Protein AF-A0AA35WVP5-F1 (afdb_monomer)

Secondary structure (DSSP, 8-state):
-PPPP--------TTTT-HHHHHHHHHHTSTTGGGSTTHHHHHHHHHHTT--HHHHHHHHHHH---HHHHHHHHHHHHHHTT--HHHHHHHHHHHHHHHHHHH--HHHHHHHHHHS-S--HHHHHHHTSHHHHHHHHHHHHH-TT-HHHHHHHHHHHHTTGGGG---HHHHTT-HHHHHHHHHHHHHHHHHS-TTTHHHHHHHHHHHHTSSHHHHHHHHHHHHH---SHHHHHHHHHHHHHHHHHHHHTT---HHHHHHHTTGGGSHHHHHHHHHHHHTTS--HHHHHHHHHHHHHSSSPPPGGGT--HHHHHHHHHHHHHS-----TTHHHHHHHHHHHH-S-TTTTGGGT-

Nearest PDB structures (foldseek):
  8uhg-assembly1_W  TM=6.755E-01  e=7.820E-17  Homo sapiens
  7pks-assembly1_W  TM=8.659E-01  e=1.131E-12  Homo sapiens
  8rbx-assembly1_w  TM=8.140E-01  e=1.807E-12  Homo sapiens
  8w8e-assembly1_W  TM=7.425E-01  e=1.280E-11  Homo sapiens
  8jj6-assembly2_C  TM=8.792E-01  e=1.163E-08  Homo sapiens

Foldseek 3Di:
DDDDDDDDDPPPPVCPVPVLLVVLLVCLLAAQSVPDDCNVVSLVVNVVVPHDNVVSVVSNVVSYPPVVVVVVVVLVVCVVVPDDNVRVVVVVLVVVLVVCVVPPDLVVLLVVCVVVVDDPPVLLVQLVDPSSVVSLQVVCLVPVPRPNSLVSLVSNVVVPVLVSSLDLSNQVSHVVSLVSNLVVLVCCLVVPDPVCNVVSLVSNLCNQLVDLVSVLVSLLVLLVPDDDPVSVVVSVVSNLVSVVSNVVVVHPCQLSSCVSVVVVVPVLLSVLSSVCLSVLADDLVSLVSLLCQQPPDVVGDPLVSCLRVSNVVSLVCCVVVPPDDDDVSCVSSVVNVCSNPDPDPPPVVVVPD

Solvent-accessible surface area (backbone atoms only — not comparable to full-atom values): 20702 Å² total; per-residue (Å²): 140,82,85,76,82,85,76,76,82,78,81,80,66,94,44,81,90,38,70,70,54,41,50,36,50,54,53,42,49,30,75,40,28,83,77,45,97,55,44,69,60,47,50,51,50,30,46,75,73,69,48,53,69,71,56,56,51,47,40,34,59,70,22,51,77,50,63,71,59,54,49,51,51,50,53,52,50,44,43,74,74,68,48,51,71,68,58,56,49,49,52,51,52,54,51,50,49,53,52,46,74,74,66,68,51,57,68,59,50,31,46,56,45,61,73,64,73,51,84,59,70,67,55,66,60,44,56,74,38,68,75,50,44,53,51,51,51,57,49,30,59,78,43,74,82,29,58,48,52,54,50,49,54,49,50,42,43,75,74,64,55,47,86,73,67,72,52,50,78,49,34,70,82,35,68,68,57,35,50,53,46,53,51,52,45,52,46,45,56,74,72,46,56,81,88,53,38,63,58,50,48,49,54,45,41,54,47,34,53,68,44,74,64,47,35,51,50,52,54,49,52,61,59,69,64,77,65,64,78,72,51,52,56,56,48,49,53,50,54,51,51,47,51,53,51,28,50,75,72,68,48,92,47,60,62,61,53,44,53,69,69,58,41,59,82,39,62,70,58,36,52,35,51,43,56,28,58,72,65,73,44,91,50,74,67,43,50,51,51,50,52,44,45,64,72,71,42,87,80,49,71,66,68,72,72,61,65,38,67,71,58,50,48,54,51,48,51,53,66,73,68,53,76,94,69,93,51,84,74,51,56,60,54,48,51,55,53,44,60,62,74,49,91,70,64,82,69,56,60,77,73,76,115

Sequence (353 aa):
MAEAPDAEPYEYDPYADNPELRECVNALSARDAILEPGIAKTFEQFLDLGGKEKEG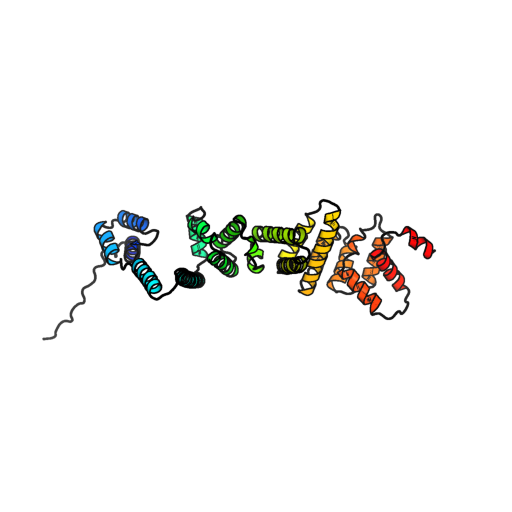AHILAESYVGLPHVLNVMIEWLHVAGYRKREIQAMVEDHLKHLITQHFDPKKADLIFTEEGSVPSWLEEMIQFPTWRELFYQLAEQYPDCLMLKFTIKLVSDAGFQSEITSASTAQHQPEVFSSLVKSALLQITTGRVTDAHEHLQDFKTLVCHSQHTYFYSHSVLQSLSGTSQLTHFRRWLGQEIHREALLRKHEVTNMGLHLTSVGSHSRLFESLSSMLSRSALNPADISILYKHYTEDDPPPPVQFLQTPHLLGLYGEYFWFVKFSCRPTKILWYYTGTHLMFIDFSCIRAKFE

InterPro domains:
  IPR006942 TH1 protein [PF04858] (18-314)
  IPR006942 TH1 protein [PTHR12144] (18-313)

Mean predicted aligned error: 16.06 Å

Organism: Geodia barretti (NCBI:txid519541)

Radius of gyration: 34.58 Å; Cα contacts (8 Å, |Δi|>4): 235; chains: 1; bounding box: 89×64×99 Å

Structure (mmCIF, N/CA/C/O backbone):
data_AF-A0AA35WVP5-F1
#
_entry.id   AF-A0AA35WVP5-F1
#
loop_
_atom_site.group_PDB
_atom_site.id
_atom_site.type_symbol
_atom_site.label_atom_id
_atom_site.label_alt_id
_atom_site.label_comp_id
_atom_site.label_asym_id
_atom_site.label_entity_id
_atom_site.label_seq_id
_atom_site.pdbx_PDB_ins_code
_atom_site.Cartn_x
_atom_site.Cartn_y
_atom_site.Cartn_z
_atom_site.occupancy
_atom_site.B_iso_or_equiv
_atom_site.auth_seq_id
_atom_site.auth_comp_id
_atom_site.auth_asym_id
_atom_site.auth_atom_id
_atom_site.pdbx_PDB_model_num
ATOM 1 N N . MET A 1 1 ? -51.477 44.828 47.068 1.00 39.22 1 MET A N 1
ATOM 2 C CA . MET A 1 1 ? -51.016 43.429 47.163 1.00 39.22 1 MET A CA 1
ATOM 3 C C . MET A 1 1 ? -50.424 43.089 45.815 1.00 39.22 1 MET A C 1
ATOM 5 O O . MET A 1 1 ? -51.182 42.864 44.886 1.00 39.22 1 MET A O 1
ATOM 9 N N . ALA A 1 2 ? -49.109 43.227 45.680 1.00 38.16 2 ALA A N 1
ATOM 10 C CA . ALA A 1 2 ? -48.379 42.774 44.504 1.00 38.16 2 ALA A CA 1
ATOM 11 C C . ALA A 1 2 ? -47.697 41.466 44.912 1.00 38.16 2 ALA A C 1
ATOM 13 O O . ALA A 1 2 ? -46.960 41.459 45.899 1.00 38.16 2 ALA A O 1
ATOM 14 N N . GLU A 1 3 ? -48.043 40.376 44.230 1.00 40.38 3 GLU A N 1
ATOM 15 C CA . GLU A 1 3 ? -47.413 39.065 44.380 1.00 40.38 3 GLU A CA 1
ATOM 16 C C . GLU A 1 3 ? -45.942 39.155 43.967 1.00 40.38 3 GLU A C 1
ATOM 18 O O . GLU A 1 3 ? -45.605 39.735 42.932 1.00 40.38 3 GLU A O 1
ATOM 23 N N . ALA A 1 4 ? -45.068 38.629 44.823 1.00 42.91 4 ALA A N 1
ATOM 24 C CA . ALA A 1 4 ? -43.660 38.453 44.516 1.00 42.91 4 ALA A CA 1
ATOM 25 C C . ALA A 1 4 ? -43.509 37.289 43.519 1.00 42.91 4 ALA A C 1
ATOM 27 O O . ALA A 1 4 ? -44.230 36.302 43.656 1.00 42.91 4 ALA A O 1
ATOM 28 N N . PRO A 1 5 ? -42.602 37.384 42.533 1.00 46.09 5 PRO A N 1
ATOM 29 C CA . PRO A 1 5 ? -42.344 36.289 41.611 1.00 46.09 5 PRO A CA 1
ATOM 30 C C . PRO A 1 5 ? -41.661 35.129 42.345 1.00 46.09 5 PRO A C 1
ATOM 32 O O . PRO A 1 5 ? -40.703 35.342 43.092 1.00 46.09 5 PRO A O 1
ATOM 35 N N . ASP A 1 6 ? -42.172 33.919 42.120 1.00 41.84 6 ASP A N 1
ATOM 36 C CA . ASP A 1 6 ? -41.592 32.662 42.581 1.00 41.84 6 ASP A CA 1
ATOM 37 C C . ASP A 1 6 ? -40.139 32.557 42.100 1.00 41.84 6 ASP A C 1
ATOM 39 O O . ASP A 1 6 ? -39.858 32.513 40.902 1.00 41.84 6 ASP A O 1
ATOM 43 N N . ALA A 1 7 ? -39.202 32.569 43.048 1.00 41.59 7 ALA A N 1
ATOM 44 C CA . ALA A 1 7 ? -37.797 32.329 42.771 1.00 41.59 7 ALA A CA 1
ATOM 45 C C . ALA A 1 7 ? -37.615 30.847 42.414 1.00 41.59 7 ALA A C 1
ATOM 47 O O . ALA A 1 7 ? -37.867 29.973 43.246 1.00 41.59 7 ALA A O 1
ATOM 48 N N . GLU A 1 8 ? -37.180 30.575 41.183 1.00 42.59 8 GLU A N 1
ATOM 49 C CA . GLU A 1 8 ? -36.695 29.256 40.777 1.00 42.59 8 GLU A CA 1
ATOM 50 C C . GLU A 1 8 ? -35.611 28.785 41.767 1.00 42.59 8 GLU A C 1
ATOM 52 O O . GLU A 1 8 ? -34.770 29.591 42.186 1.00 42.59 8 GLU A O 1
ATOM 57 N N . PRO A 1 9 ? -35.623 27.511 42.202 1.00 39.94 9 PRO A N 1
ATOM 58 C CA . PRO A 1 9 ? -34.642 27.030 43.156 1.00 39.94 9 PRO A CA 1
ATOM 59 C C . PRO A 1 9 ? -33.265 27.037 42.494 1.00 39.94 9 PRO A C 1
ATOM 61 O O . PRO A 1 9 ? -33.026 26.312 41.534 1.00 39.94 9 PRO A O 1
ATOM 64 N N . TYR A 1 10 ? -32.365 27.871 43.018 1.00 41.09 10 TYR A N 1
ATOM 65 C CA . TYR A 1 10 ? -30.945 27.846 42.689 1.00 41.09 10 TYR A CA 1
ATOM 66 C C . TYR A 1 10 ? -30.412 26.419 42.901 1.00 41.09 10 TYR A C 1
ATOM 68 O O . TYR A 1 10 ? -30.286 25.976 44.045 1.00 41.09 10 TYR A O 1
ATOM 76 N N . GLU A 1 11 ? -30.109 25.699 41.815 1.00 44.19 11 GLU A N 1
ATOM 77 C CA . GLU A 1 11 ? -29.306 24.475 41.862 1.00 44.19 11 GLU A CA 1
ATOM 78 C C . GLU A 1 11 ? -27.940 24.840 42.452 1.00 44.19 11 GLU A C 1
ATOM 80 O O . GLU A 1 11 ? -27.104 25.489 41.821 1.00 44.19 11 GLU A O 1
ATOM 85 N N . TYR A 1 12 ? -27.747 24.494 43.722 1.00 46.06 12 TYR A N 1
ATOM 86 C CA . TYR A 1 12 ? -26.458 24.579 44.388 1.00 46.06 12 TYR A CA 1
ATOM 87 C C . TYR A 1 12 ? -25.533 23.561 43.716 1.00 46.06 12 TYR A C 1
ATOM 89 O O . TYR A 1 12 ? -25.716 22.368 43.927 1.00 46.06 12 TYR A O 1
ATOM 97 N N . ASP A 1 13 ? -24.589 24.025 42.890 1.00 52.91 13 ASP A N 1
ATOM 98 C CA . ASP A 1 13 ? -23.495 23.214 42.341 1.00 52.91 13 ASP A CA 1
ATOM 99 C C . ASP A 1 13 ? -22.392 23.120 43.415 1.00 52.91 13 ASP A C 1
ATOM 101 O O . ASP A 1 13 ? -21.640 24.085 43.603 1.00 52.91 13 ASP A O 1
ATOM 105 N N . PRO A 1 14 ? -22.288 22.004 44.167 1.00 55.50 14 PRO A N 1
ATOM 106 C CA . PRO A 1 14 ? -21.326 21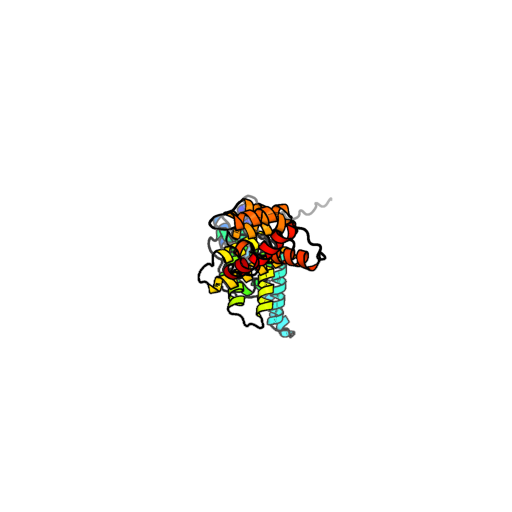.856 45.258 1.00 55.50 14 PRO A CA 1
ATOM 107 C C . PRO A 1 14 ? -19.869 21.772 44.770 1.00 55.50 14 PRO A C 1
ATOM 109 O O . PRO A 1 14 ? -18.962 21.648 45.592 1.00 55.50 14 PRO A O 1
ATOM 112 N N . TYR A 1 15 ? -19.633 21.835 43.455 1.00 57.09 15 TYR A N 1
ATOM 113 C CA . TYR A 1 15 ? -18.332 21.628 42.823 1.00 57.09 15 TYR A CA 1
ATOM 114 C C . TYR A 1 15 ? -17.809 22.862 42.073 1.00 57.09 15 TYR A C 1
ATOM 116 O O . TYR A 1 15 ? -16.800 22.776 41.372 1.00 57.09 15 TYR A O 1
ATOM 124 N N . ALA A 1 16 ? -18.448 24.026 42.247 1.00 53.06 16 ALA A N 1
ATOM 125 C CA . ALA A 1 16 ? -18.061 25.283 41.600 1.00 53.06 16 ALA A CA 1
ATOM 126 C C . ALA A 1 16 ? -16.605 25.719 41.881 1.00 53.06 16 ALA A C 1
ATOM 128 O O . ALA A 1 16 ? -16.006 26.414 41.060 1.00 53.06 16 ALA A O 1
ATOM 129 N N . ASP A 1 17 ? -16.028 25.285 43.006 1.00 57.09 17 ASP A N 1
ATOM 130 C CA . ASP A 1 17 ? -14.685 25.677 43.445 1.00 57.09 17 ASP A CA 1
ATOM 131 C C . ASP A 1 17 ? -13.552 24.794 42.879 1.00 57.09 17 ASP A C 1
ATOM 133 O O . ASP A 1 17 ? -12.384 25.150 43.040 1.00 57.09 17 ASP A O 1
ATOM 137 N N . ASN A 1 18 ? -13.852 23.664 42.211 1.00 65.12 18 ASN A N 1
ATOM 138 C CA . ASN A 1 18 ? -12.818 22.747 41.711 1.00 65.12 18 ASN A CA 1
ATOM 139 C C . ASN A 1 18 ? -13.109 22.234 40.277 1.00 65.12 18 ASN A C 1
ATOM 141 O O . ASN A 1 18 ? -13.894 21.296 40.102 1.00 65.12 18 ASN A O 1
ATOM 145 N N . PRO A 1 19 ? -12.489 22.823 39.232 1.00 68.12 19 PRO A N 1
ATOM 146 C CA . PRO A 1 19 ? -12.839 22.553 37.834 1.00 68.12 19 PRO A CA 1
ATOM 147 C C . PRO A 1 19 ? -12.559 21.106 37.399 1.00 68.12 19 PRO A C 1
ATOM 149 O O . PRO A 1 19 ? -13.339 20.550 36.629 1.00 68.12 19 PRO A O 1
ATOM 152 N N . GLU A 1 20 ? -11.511 20.475 37.934 1.00 66.94 20 GLU A N 1
ATOM 153 C CA . GLU A 1 20 ? -11.144 19.081 37.626 1.00 66.94 20 GLU A CA 1
ATOM 154 C C . GLU A 1 20 ? -12.161 18.080 38.198 1.00 66.94 20 GLU A C 1
ATOM 156 O O . GLU A 1 20 ? -12.507 17.082 37.563 1.00 66.94 20 GLU A O 1
ATOM 161 N N . LEU A 1 21 ? -12.722 18.380 39.375 1.00 68.44 21 LEU A N 1
ATOM 162 C CA . LEU A 1 21 ? -13.753 17.550 39.997 1.00 68.44 21 LEU A CA 1
ATOM 163 C C . LEU A 1 21 ? -15.087 17.673 39.246 1.00 68.44 21 LEU A C 1
ATOM 165 O O . LEU A 1 21 ? -15.795 16.683 39.069 1.00 68.44 21 LEU A O 1
ATOM 169 N N . ARG A 1 22 ? -15.397 18.864 38.725 1.00 68.25 22 ARG A N 1
ATOM 170 C CA . ARG A 1 22 ? -16.564 19.097 37.867 1.00 68.25 22 ARG A CA 1
ATOM 171 C C . ARG A 1 22 ? -16.443 18.391 36.514 1.00 68.25 22 ARG A C 1
ATOM 173 O O . ARG A 1 22 ? -17.438 17.881 36.008 1.00 68.25 22 ARG A O 1
ATOM 180 N N . GLU A 1 23 ? -15.246 18.316 35.938 1.00 73.69 23 GLU A N 1
ATOM 181 C CA . GLU A 1 23 ? -14.997 17.548 34.713 1.00 73.69 23 GLU A CA 1
ATOM 182 C C . GLU A 1 23 ? -15.190 16.039 34.944 1.00 73.69 23 GLU A C 1
ATOM 184 O O . GLU A 1 23 ? -15.865 15.382 34.152 1.00 73.69 23 GLU A O 1
ATOM 189 N N . CYS A 1 24 ? -14.733 15.516 36.089 1.00 69.06 24 CYS A N 1
ATOM 190 C CA . CYS A 1 24 ? -14.993 14.130 36.493 1.00 69.06 24 CYS A CA 1
ATOM 191 C C . CYS A 1 24 ? -16.489 13.858 36.723 1.00 69.06 24 CYS A C 1
ATOM 193 O O . CYS A 1 24 ? -17.003 12.842 36.266 1.00 69.06 24 CYS A O 1
ATOM 195 N N . VAL A 1 25 ? -17.220 14.766 37.379 1.00 74.44 25 VAL A N 1
ATOM 196 C CA . VAL A 1 25 ? -18.677 14.636 37.585 1.00 74.44 25 VAL A CA 1
ATOM 197 C C . VAL A 1 25 ? -19.436 14.682 36.256 1.00 74.44 25 VAL A C 1
ATOM 199 O O . VAL A 1 25 ? -20.358 13.894 36.045 1.00 74.44 25 VAL A O 1
ATOM 202 N N . ASN A 1 26 ? -19.030 15.545 35.325 1.00 75.69 26 ASN A N 1
ATOM 203 C CA . ASN A 1 26 ? -19.597 15.585 33.975 1.00 75.69 26 ASN A CA 1
ATOM 204 C C . ASN A 1 26 ? -19.316 14.293 33.191 1.00 75.69 26 ASN A C 1
ATOM 206 O O . ASN A 1 26 ? -20.190 13.812 32.475 1.00 75.69 26 ASN A O 1
ATOM 210 N N . ALA A 1 27 ? -18.130 13.703 33.353 1.00 72.88 27 ALA A N 1
ATOM 211 C CA . ALA A 1 27 ? -17.800 12.415 32.751 1.00 72.88 27 ALA A CA 1
ATOM 212 C C . ALA A 1 27 ? -18.609 11.256 33.370 1.00 72.88 27 ALA A C 1
ATOM 214 O O . ALA A 1 27 ? -19.122 10.412 32.645 1.00 72.88 27 ALA A O 1
ATOM 215 N N . LEU A 1 28 ? -18.796 11.238 34.696 1.00 75.56 28 LEU A N 1
ATOM 216 C CA . LEU A 1 28 ? -19.592 10.223 35.410 1.00 75.56 28 LEU A CA 1
ATOM 217 C C . LEU A 1 28 ? -21.104 10.345 35.133 1.00 75.56 28 LEU A C 1
ATOM 219 O O . LEU A 1 28 ? -21.829 9.349 35.130 1.00 75.56 28 LEU A O 1
ATOM 223 N N . SER A 1 29 ? -21.590 11.565 34.899 1.00 76.94 29 SER A N 1
ATOM 224 C CA . SER A 1 29 ? -22.996 11.841 34.563 1.00 76.94 29 SER A CA 1
ATOM 225 C C . SER A 1 29 ? -23.319 11.655 33.079 1.00 76.94 29 SER A C 1
ATOM 227 O O . SER A 1 29 ? -24.491 11.725 32.694 1.00 76.94 29 SER A O 1
ATOM 229 N N . ALA A 1 30 ? -22.317 11.381 32.236 1.00 77.31 30 ALA A N 1
ATOM 230 C CA . ALA A 1 30 ? -22.558 11.009 30.852 1.00 77.31 30 ALA A CA 1
ATOM 231 C C . ALA A 1 30 ? -23.418 9.733 30.783 1.00 77.31 30 ALA A C 1
ATOM 233 O O . ALA A 1 30 ? -23.343 8.840 31.629 1.00 77.31 30 ALA A O 1
ATOM 234 N N . ARG A 1 31 ? -24.295 9.662 29.777 1.00 74.94 31 ARG A N 1
ATOM 235 C CA . ARG A 1 31 ? -25.242 8.547 29.637 1.00 74.94 31 ARG A CA 1
ATOM 236 C C . ARG A 1 31 ? -24.492 7.237 29.443 1.00 74.94 31 ARG A C 1
ATOM 238 O O . ARG A 1 31 ? -23.651 7.153 28.558 1.00 74.94 31 ARG A O 1
ATOM 245 N N . ASP A 1 32 ? -24.856 6.223 30.222 1.00 74.81 32 ASP A N 1
ATOM 246 C CA . ASP A 1 32 ? -24.217 4.903 30.199 1.00 74.81 32 ASP A CA 1
ATOM 247 C C . ASP A 1 32 ? -22.693 4.931 30.449 1.00 74.81 32 ASP A C 1
ATOM 249 O O . ASP A 1 32 ? -21.997 3.987 30.079 1.00 74.81 32 ASP A O 1
ATOM 253 N N . ALA A 1 33 ? -22.180 5.952 31.154 1.00 71.62 33 ALA A N 1
ATOM 254 C CA . ALA A 1 33 ? -20.754 6.102 31.474 1.00 71.62 33 ALA A CA 1
ATOM 255 C C . ALA A 1 33 ? -20.149 4.883 32.194 1.00 71.62 33 ALA A C 1
ATOM 257 O O . ALA A 1 33 ? -18.968 4.587 32.031 1.00 71.62 33 ALA A O 1
ATOM 258 N N . ILE A 1 34 ? -20.962 4.117 32.937 1.00 77.38 34 ILE A N 1
ATOM 259 C CA . ILE A 1 34 ? -20.557 2.844 33.567 1.00 77.38 34 ILE A CA 1
ATOM 260 C C . ILE A 1 34 ? -19.957 1.861 32.545 1.00 77.38 34 ILE A C 1
ATOM 262 O O . ILE A 1 34 ? -19.118 1.035 32.898 1.00 77.38 34 ILE A O 1
ATOM 266 N N . LEU A 1 35 ? -20.405 1.918 31.290 1.00 74.06 35 LEU A N 1
ATOM 267 C CA . LEU A 1 35 ? -20.017 0.981 30.241 1.00 74.06 35 LEU A CA 1
ATOM 268 C C . LEU A 1 35 ? -18.794 1.454 29.437 1.00 74.06 35 LEU A C 1
ATOM 270 O O . LEU A 1 35 ? -18.312 0.698 28.593 1.00 74.06 35 LEU A O 1
ATOM 274 N N . GLU A 1 36 ? -18.279 2.664 29.682 1.00 75.62 36 GLU A N 1
ATOM 275 C CA . GLU A 1 36 ? -17.114 3.183 28.964 1.00 75.62 36 GLU A CA 1
ATOM 276 C C . GLU A 1 36 ? -15.782 2.618 29.502 1.00 75.62 36 GLU A C 1
ATOM 278 O O . GLU A 1 36 ? -15.567 2.533 30.720 1.00 75.62 36 GLU A O 1
ATOM 283 N N . PRO A 1 37 ? -14.837 2.256 28.611 1.00 66.38 37 PRO A N 1
ATOM 284 C CA . PRO A 1 37 ? -13.527 1.753 29.002 1.00 66.38 37 PRO A CA 1
ATOM 285 C C . PRO A 1 37 ? -12.671 2.900 29.560 1.00 66.38 37 PRO A C 1
ATOM 287 O O . PRO A 1 37 ? -12.003 3.616 28.824 1.00 66.38 37 PRO A O 1
ATOM 290 N N . GLY A 1 38 ? -12.696 3.088 30.879 1.00 69.50 38 GLY A N 1
ATOM 291 C CA . GLY A 1 38 ? -11.929 4.145 31.552 1.00 69.50 38 GLY A CA 1
ATOM 292 C C . GLY A 1 38 ? -12.603 4.724 32.789 1.00 69.50 38 GLY A C 1
ATOM 293 O O . GLY A 1 38 ? -11.923 5.330 33.614 1.00 69.50 38 GLY A O 1
ATOM 294 N N . ILE A 1 39 ? -13.899 4.453 32.979 1.00 77.56 39 ILE A N 1
ATOM 295 C CA . ILE A 1 39 ? -14.686 5.012 34.083 1.00 77.56 39 ILE A CA 1
ATOM 296 C C . ILE A 1 39 ? -14.117 4.676 35.464 1.00 77.56 39 ILE A C 1
ATOM 298 O O . ILE A 1 39 ? -14.218 5.484 36.376 1.00 77.56 39 ILE A O 1
ATOM 302 N N . ALA A 1 40 ? -13.453 3.524 35.614 1.00 76.00 40 ALA A N 1
ATOM 303 C CA . ALA A 1 40 ? -12.780 3.149 36.856 1.00 76.00 40 ALA A CA 1
ATOM 304 C C . ALA A 1 40 ? -11.647 4.125 37.212 1.00 76.00 40 ALA A C 1
ATOM 306 O O . ALA A 1 40 ? -11.553 4.547 38.358 1.00 76.00 40 ALA A O 1
ATOM 307 N N . LYS A 1 41 ? -10.847 4.555 36.225 1.00 79.69 41 LYS A N 1
ATOM 308 C CA . LYS A 1 41 ? -9.776 5.543 36.434 1.00 79.69 41 LYS A CA 1
ATOM 309 C C . LYS A 1 41 ? -10.353 6.924 36.735 1.00 79.69 41 LYS A C 1
ATOM 311 O O . LYS A 1 41 ? -9.854 7.613 37.613 1.00 79.69 41 LYS A O 1
ATOM 316 N N . THR A 1 42 ? -11.422 7.316 36.043 1.00 76.06 42 THR A N 1
ATOM 317 C CA . THR A 1 42 ? -12.125 8.584 36.301 1.00 76.06 42 THR A CA 1
ATOM 318 C C . THR A 1 42 ? -12.798 8.588 37.677 1.00 76.06 42 THR A C 1
ATOM 320 O O . THR A 1 42 ? -12.827 9.611 38.354 1.00 76.06 42 THR A O 1
ATOM 323 N N . PHE A 1 43 ? -13.298 7.437 38.128 1.00 77.31 43 PHE A N 1
ATOM 324 C CA . PHE A 1 43 ? -13.865 7.264 39.462 1.00 77.31 43 PHE A CA 1
ATOM 325 C C . PHE A 1 43 ? -12.782 7.298 40.548 1.00 77.31 43 PHE A C 1
ATOM 327 O O . PHE A 1 43 ? -12.972 7.953 41.567 1.00 77.31 43 PHE A O 1
ATOM 334 N N . GLU A 1 44 ? -11.627 6.669 40.319 1.00 79.19 44 GLU A N 1
ATOM 335 C CA . GLU A 1 44 ? -10.452 6.784 41.196 1.00 79.19 44 GLU A CA 1
ATOM 336 C C . GLU A 1 44 ? -9.977 8.243 41.301 1.00 79.19 44 GLU A C 1
ATOM 338 O O . GLU A 1 44 ? -9.824 8.755 42.406 1.00 79.19 44 GLU A O 1
ATOM 343 N N . GLN A 1 45 ? -9.874 8.959 40.177 1.00 77.88 45 GLN A N 1
ATOM 344 C CA . GLN A 1 45 ? -9.548 10.392 40.153 1.00 77.88 45 GLN A CA 1
ATOM 345 C C . GLN A 1 45 ? -10.584 11.242 40.904 1.00 77.88 45 GLN A C 1
ATOM 347 O O . GLN A 1 45 ? -10.223 12.168 41.628 1.00 77.88 45 GLN A O 1
ATOM 352 N N . PHE A 1 46 ? -11.873 10.913 40.788 1.00 78.12 46 PHE A N 1
ATOM 353 C CA . PHE A 1 46 ? -12.936 11.579 41.540 1.00 78.12 46 PHE A CA 1
ATOM 354 C C . PHE A 1 46 ? -12.801 11.363 43.056 1.00 78.12 46 PHE A C 1
ATOM 356 O O . PHE A 1 46 ? -13.008 12.301 43.829 1.00 78.12 46 PHE A O 1
ATOM 363 N N . LEU A 1 47 ? -12.423 10.157 43.491 1.00 78.38 47 LEU A N 1
ATOM 364 C CA . LEU A 1 47 ? -12.161 9.856 44.901 1.00 78.38 47 LEU A CA 1
ATOM 365 C C . LEU A 1 47 ? -10.915 10.594 45.415 1.00 78.38 47 LEU A C 1
ATOM 367 O O . LEU A 1 47 ? -10.956 11.169 46.505 1.00 78.38 47 LEU A O 1
ATOM 371 N N . ASP A 1 48 ? -9.845 10.637 44.619 1.00 79.25 48 ASP A N 1
ATOM 372 C CA . ASP A 1 48 ? -8.584 11.308 44.963 1.00 79.25 48 ASP A CA 1
ATOM 373 C C . ASP A 1 48 ? -8.747 12.830 45.104 1.00 79.25 48 ASP A C 1
ATOM 375 O O . ASP A 1 48 ? -8.127 13.456 45.966 1.00 79.25 48 ASP A O 1
ATOM 379 N N . LEU A 1 49 ? -9.633 13.431 44.306 1.00 78.06 49 LEU A N 1
ATOM 380 C CA . LEU A 1 49 ? -9.966 14.858 44.351 1.00 78.06 49 LEU A CA 1
ATOM 381 C C . LEU A 1 49 ? -10.942 15.231 45.491 1.00 78.06 49 LEU A C 1
ATOM 383 O O . LEU A 1 49 ? -11.321 16.397 45.625 1.00 78.06 49 LEU A O 1
ATOM 387 N N . GLY A 1 50 ? -11.326 14.271 46.342 1.00 73.62 50 GLY A N 1
ATOM 388 C CA . GLY A 1 50 ? -12.171 14.492 47.522 1.00 73.62 50 GLY A CA 1
ATOM 389 C C . GLY A 1 50 ? -13.668 14.253 47.298 1.00 73.62 50 GLY A C 1
ATOM 390 O O . GLY A 1 50 ? -14.484 14.633 48.145 1.00 73.62 50 GLY A O 1
ATOM 391 N N . GLY A 1 51 ? -14.043 13.622 46.183 1.00 75.88 51 GLY A N 1
ATOM 392 C CA . GLY A 1 51 ? -15.406 13.187 45.903 1.00 75.88 51 GLY A CA 1
ATOM 393 C C . GLY A 1 51 ? -15.875 12.084 46.858 1.00 75.88 51 GLY A C 1
ATOM 394 O O . GLY A 1 51 ? -15.111 11.218 47.285 1.00 75.88 51 GLY A O 1
ATOM 395 N N . LYS A 1 52 ? -17.163 12.096 47.222 1.00 78.56 52 LYS A N 1
ATOM 396 C CA . LYS A 1 52 ? -17.747 11.053 48.078 1.00 78.56 52 LYS A CA 1
ATOM 397 C C . LYS A 1 52 ? -18.111 9.831 47.241 1.00 78.56 52 LYS A C 1
ATOM 399 O O . LYS A 1 52 ? -18.930 9.926 46.332 1.00 78.56 52 LYS A O 1
ATOM 404 N N . GLU A 1 53 ? -17.618 8.661 47.639 1.00 74.31 53 GLU A N 1
ATOM 405 C CA . GLU A 1 53 ? -17.877 7.374 46.970 1.00 74.31 53 GLU A CA 1
ATOM 406 C C . GLU A 1 53 ? -19.374 7.098 46.730 1.00 74.31 53 GLU A C 1
ATOM 408 O O . GLU A 1 53 ? -19.776 6.688 45.644 1.00 74.31 53 GLU A O 1
ATOM 413 N N . LYS A 1 54 ? -20.226 7.401 47.720 1.00 76.38 54 LYS A N 1
ATOM 414 C CA . LYS A 1 54 ? -21.685 7.220 47.610 1.00 76.38 54 LYS A CA 1
ATOM 415 C C . LYS A 1 54 ? -22.339 8.139 46.583 1.00 76.38 54 LYS A C 1
ATOM 417 O O . LYS A 1 54 ? -23.343 7.761 45.993 1.00 76.38 54 LYS A O 1
ATOM 422 N N . GLU A 1 55 ? -21.804 9.340 46.418 1.00 76.94 55 GLU A N 1
ATOM 423 C CA . GLU A 1 55 ? -22.337 10.345 45.502 1.00 76.94 55 GLU A CA 1
ATOM 424 C C . GLU A 1 55 ? -21.950 9.993 44.066 1.00 76.94 55 GLU A C 1
ATOM 426 O O . GLU A 1 55 ? -22.818 9.927 43.204 1.00 76.94 55 GLU A O 1
ATOM 431 N N . GLY A 1 56 ? -20.692 9.599 43.837 1.00 74.19 56 GLY A N 1
ATOM 432 C CA . GLY A 1 56 ? -20.254 9.079 42.539 1.00 74.19 56 GLY A CA 1
ATOM 433 C C . GLY A 1 56 ? -21.019 7.818 42.113 1.00 74.19 56 GLY A C 1
ATOM 434 O O . GLY A 1 56 ? -21.430 7.707 40.962 1.00 74.19 56 GLY A O 1
ATOM 435 N N . ALA A 1 57 ? -21.283 6.891 43.043 1.00 77.56 57 ALA A N 1
ATOM 436 C CA . ALA A 1 57 ? -22.091 5.702 42.760 1.00 77.56 57 ALA A CA 1
ATOM 437 C C . ALA A 1 57 ? -23.557 6.041 42.430 1.00 77.56 57 ALA A C 1
ATOM 439 O O . ALA A 1 57 ? -24.159 5.386 41.582 1.00 77.56 57 ALA A O 1
ATOM 440 N N . HIS A 1 58 ? -24.129 7.060 43.081 1.00 81.25 58 HIS A N 1
ATOM 441 C CA . HIS A 1 58 ? -25.484 7.528 42.789 1.00 81.25 58 HIS A CA 1
ATOM 442 C C . HIS A 1 58 ? -25.566 8.172 41.404 1.00 81.25 58 HIS A C 1
ATOM 444 O O . HIS A 1 58 ? -26.443 7.817 40.627 1.00 81.25 58 HIS A O 1
ATOM 450 N N . ILE A 1 59 ? -24.608 9.043 41.072 1.00 79.56 59 ILE A N 1
ATOM 451 C CA . ILE A 1 59 ? -24.523 9.712 39.767 1.00 79.56 59 ILE A CA 1
ATOM 452 C C . ILE A 1 59 ? -24.412 8.679 38.640 1.00 79.56 59 ILE A C 1
ATOM 454 O O . ILE A 1 59 ? -25.132 8.774 37.650 1.00 79.56 59 ILE A O 1
ATOM 458 N N . LEU A 1 60 ? -23.570 7.656 38.815 1.00 78.62 60 LEU A N 1
ATOM 459 C CA . LEU A 1 60 ? -23.443 6.557 37.856 1.00 78.62 60 LEU A CA 1
ATOM 460 C C . LEU A 1 60 ? -24.737 5.738 37.729 1.00 78.62 60 LEU A C 1
ATOM 462 O O . LEU A 1 60 ? -25.133 5.359 36.629 1.00 78.62 60 LEU A O 1
ATOM 466 N N . ALA A 1 61 ? -25.410 5.452 38.846 1.00 82.38 61 ALA A N 1
ATOM 467 C CA . ALA A 1 61 ? -26.667 4.708 38.831 1.00 82.38 61 ALA A CA 1
ATOM 468 C C . ALA A 1 61 ? -27.808 5.496 38.165 1.00 82.38 61 ALA A C 1
ATOM 470 O O . ALA A 1 61 ? -28.630 4.901 37.472 1.00 82.38 61 ALA A O 1
ATOM 471 N N . GLU A 1 62 ? -27.852 6.817 38.347 1.00 82.38 62 GLU A N 1
ATOM 472 C CA . GLU A 1 62 ? -28.828 7.701 37.701 1.00 82.38 62 GLU A CA 1
ATOM 473 C C . GLU A 1 62 ? -28.540 7.917 36.211 1.00 82.38 62 GLU A C 1
ATOM 475 O O . GLU A 1 62 ? -29.476 8.073 35.426 1.00 82.38 62 GLU A O 1
ATOM 480 N N . SER A 1 63 ? -27.268 7.898 35.798 1.00 79.88 63 SER A N 1
ATOM 481 C CA . SER A 1 63 ? -26.869 8.063 34.395 1.00 79.88 63 SER A CA 1
ATOM 482 C C . SER A 1 63 ? -26.990 6.780 33.558 1.00 79.88 63 SER A C 1
ATOM 484 O O . SER A 1 63 ? -26.884 6.832 32.326 1.00 79.88 63 SER A O 1
ATOM 486 N N . TYR A 1 64 ? -27.260 5.634 34.192 1.00 81.50 64 TYR A N 1
ATOM 487 C CA . TYR A 1 64 ? -27.450 4.349 33.524 1.00 81.50 64 TYR A CA 1
ATOM 488 C C . TYR A 1 64 ? -28.841 4.227 32.885 1.00 81.50 64 TYR A C 1
ATOM 490 O O . TYR A 1 64 ? -29.867 4.133 33.558 1.00 81.50 64 TYR A O 1
ATOM 498 N N . VAL A 1 65 ? -28.867 4.160 31.556 1.00 78.81 65 VAL A N 1
ATOM 499 C CA . VAL A 1 65 ? -30.069 3.964 30.732 1.00 78.81 65 VAL A CA 1
ATOM 500 C C . VAL A 1 65 ? -30.099 2.546 30.142 1.00 78.81 65 VAL A C 1
ATOM 502 O O . VAL A 1 65 ? -31.168 2.012 29.846 1.00 78.81 65 VAL A O 1
ATOM 505 N N . GLY A 1 66 ? -28.938 1.901 30.010 1.00 80.81 66 GLY A N 1
ATOM 506 C CA . GLY A 1 66 ? -28.790 0.537 29.520 1.00 80.81 66 GLY A CA 1
ATOM 507 C C . GLY A 1 66 ? -28.967 0.410 28.009 1.00 80.81 66 GLY A C 1
ATOM 508 O O . GLY A 1 66 ? -29.439 -0.631 27.544 1.00 80.81 66 GLY A O 1
ATOM 509 N N . LEU A 1 67 ? -28.588 1.426 27.223 1.00 80.19 67 LEU A N 1
ATOM 510 C CA . LEU A 1 67 ? -28.750 1.415 25.763 1.00 80.19 67 LEU A CA 1
ATOM 511 C C . LEU A 1 67 ? -28.160 0.162 25.092 1.00 80.19 67 LEU A C 1
ATOM 513 O O . LEU A 1 67 ? -28.837 -0.394 24.223 1.00 80.19 67 LEU A O 1
ATOM 517 N N . PRO A 1 68 ? -26.990 -0.371 25.503 1.00 77.94 68 PRO A N 1
ATOM 518 C CA . PRO A 1 68 ? -26.463 -1.599 24.904 1.00 77.94 68 PRO A CA 1
ATOM 519 C C . PRO A 1 68 ? -27.356 -2.823 25.139 1.00 77.94 68 PRO A C 1
ATOM 521 O O . PRO A 1 68 ? -27.501 -3.669 24.258 1.00 77.94 68 PRO A O 1
ATOM 524 N N . HIS A 1 69 ? -28.023 -2.902 26.293 1.00 80.06 69 HIS A N 1
ATOM 525 C CA . HIS A 1 69 ? -28.975 -3.977 26.578 1.00 80.06 69 HIS A CA 1
ATOM 526 C C . HIS A 1 69 ? -30.240 -3.841 25.727 1.00 80.06 69 HIS A C 1
ATOM 528 O O . HIS A 1 69 ? -30.715 -4.833 25.177 1.00 80.06 69 HIS A O 1
ATOM 534 N N . VAL A 1 70 ? -30.753 -2.618 25.558 1.00 85.25 70 VAL A N 1
ATOM 535 C CA . VAL A 1 70 ? -31.885 -2.347 24.657 1.00 85.25 70 VAL A CA 1
ATOM 536 C C . VAL A 1 70 ? -31.529 -2.728 23.220 1.00 85.25 70 VAL A C 1
ATOM 538 O O . VAL A 1 70 ? -32.342 -3.326 22.518 1.00 85.25 70 VAL A O 1
ATOM 541 N N . LEU A 1 71 ? -30.299 -2.447 22.793 1.00 81.12 71 LEU A N 1
ATOM 542 C CA . LEU A 1 71 ? -29.813 -2.787 21.461 1.00 81.12 71 LEU A CA 1
ATOM 543 C C . LEU A 1 71 ? -29.733 -4.307 21.256 1.00 81.12 71 LEU A C 1
ATOM 545 O O . LEU A 1 71 ? -30.192 -4.804 20.229 1.00 81.12 71 LEU A O 1
ATOM 549 N N . ASN A 1 72 ? -29.268 -5.058 22.258 1.00 83.88 72 ASN A N 1
ATOM 550 C CA . ASN A 1 72 ? -29.295 -6.525 22.232 1.00 83.88 72 ASN A CA 1
ATOM 551 C C . ASN A 1 72 ? -30.724 -7.076 22.114 1.00 83.88 72 ASN A C 1
ATOM 553 O O . ASN A 1 72 ? -30.971 -7.971 21.307 1.00 83.88 72 ASN A O 1
ATOM 557 N N . VAL A 1 73 ? -31.683 -6.506 22.850 1.00 86.81 73 VAL A N 1
ATOM 558 C CA . VAL A 1 73 ? -33.102 -6.887 22.736 1.00 86.81 73 VAL A CA 1
ATOM 559 C C . VAL A 1 73 ? -33.649 -6.566 21.341 1.00 86.81 73 VAL A C 1
ATOM 561 O O . VAL A 1 73 ? -34.352 -7.386 20.754 1.00 86.81 73 VAL A O 1
ATOM 564 N N . MET A 1 74 ? -33.287 -5.418 20.760 1.00 83.94 74 MET A N 1
ATOM 565 C CA . MET A 1 74 ? -33.670 -5.087 19.384 1.00 83.94 74 MET A CA 1
ATOM 566 C C . MET A 1 74 ? -33.074 -6.065 18.362 1.00 83.94 74 MET A C 1
ATOM 568 O O . MET A 1 74 ? -33.773 -6.463 17.431 1.00 83.94 74 MET A O 1
ATOM 572 N N . ILE A 1 75 ? -31.827 -6.511 18.546 1.00 83.12 75 ILE A N 1
ATOM 573 C CA . ILE A 1 75 ? -31.209 -7.554 17.710 1.00 83.12 75 ILE A CA 1
ATOM 574 C C . ILE A 1 75 ? -31.999 -8.867 17.811 1.00 83.12 75 ILE A C 1
ATOM 576 O O . ILE A 1 75 ? -32.256 -9.512 16.790 1.00 83.12 75 ILE A O 1
ATOM 580 N N . GLU A 1 76 ? -32.429 -9.261 19.012 1.00 83.75 76 GLU A N 1
ATOM 581 C CA . GLU A 1 76 ? -33.277 -10.443 19.189 1.00 83.75 76 GLU A CA 1
ATOM 582 C C . GLU A 1 76 ? -34.641 -10.285 18.512 1.00 83.75 76 GLU A C 1
ATOM 584 O O . GLU A 1 76 ? -35.116 -11.213 17.857 1.00 83.75 76 GLU A O 1
ATOM 589 N N . TRP A 1 77 ? -35.261 -9.108 18.593 1.00 88.69 77 TRP A N 1
ATOM 590 C CA . TRP A 1 77 ? -36.535 -8.841 17.922 1.00 88.69 77 TRP A CA 1
ATOM 5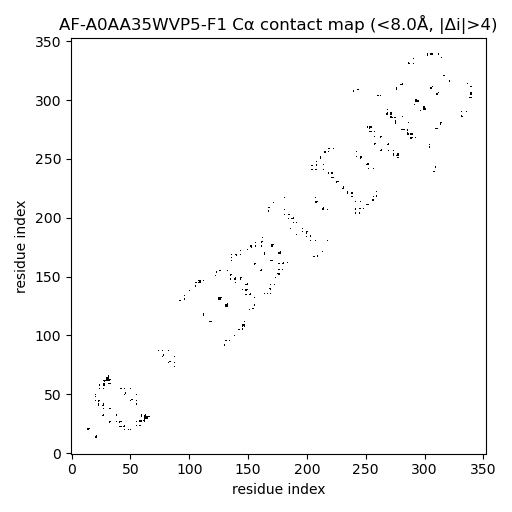91 C C . TRP A 1 77 ? -36.413 -8.872 16.401 1.00 88.69 77 TRP A C 1
ATOM 593 O O . TRP A 1 77 ? -37.278 -9.436 15.731 1.00 88.69 77 TRP A O 1
ATOM 603 N N . LEU A 1 78 ? -35.321 -8.342 15.848 1.00 84.81 78 LEU A N 1
ATOM 604 C CA . LEU A 1 78 ? -35.012 -8.468 14.424 1.00 84.81 78 LEU A CA 1
ATOM 605 C C . LEU A 1 78 ? -34.844 -9.939 14.029 1.00 84.81 78 LEU A C 1
ATOM 607 O O . LEU A 1 78 ? -35.324 -10.355 12.973 1.00 84.81 78 LEU A O 1
ATOM 611 N N . HIS A 1 79 ? -34.248 -10.755 14.899 1.00 85.38 79 HIS A N 1
ATOM 612 C CA . HIS A 1 79 ? -34.156 -12.190 14.664 1.00 85.38 79 HIS A CA 1
ATOM 613 C C . HIS A 1 79 ? -35.536 -12.872 14.646 1.00 85.38 79 HIS A C 1
ATOM 615 O O . HIS A 1 79 ? -35.809 -13.671 13.748 1.00 85.38 79 HIS A O 1
ATOM 621 N N . VAL A 1 80 ? -36.431 -12.519 15.577 1.00 87.69 80 VAL A N 1
ATOM 622 C CA . VAL A 1 80 ? -37.824 -13.012 15.618 1.00 87.69 80 VAL A CA 1
ATOM 623 C C . VAL A 1 80 ? -38.623 -12.565 14.387 1.00 87.69 80 VAL A C 1
ATOM 625 O O . VAL A 1 80 ? -39.428 -13.335 13.868 1.00 87.69 80 VAL A O 1
ATOM 628 N N . ALA A 1 81 ? -38.369 -11.359 13.875 1.00 87.19 81 ALA A N 1
ATOM 629 C CA . ALA A 1 81 ? -39.002 -10.824 12.669 1.00 87.19 81 ALA A CA 1
ATOM 630 C C . ALA A 1 81 ? -38.552 -11.517 11.364 1.00 87.19 81 ALA A C 1
ATOM 632 O O . ALA A 1 81 ? -39.080 -11.211 10.295 1.00 87.19 81 ALA A O 1
ATOM 633 N N . GLY A 1 82 ? -37.610 -12.465 11.437 1.00 86.19 82 GLY A N 1
ATOM 634 C CA . GLY A 1 82 ? -37.171 -13.286 10.308 1.00 86.19 82 GLY A CA 1
ATOM 635 C C . GLY A 1 82 ? -35.839 -12.864 9.688 1.00 86.19 82 GLY A C 1
ATOM 636 O O . GLY A 1 82 ? -35.406 -13.499 8.725 1.00 86.19 82 GLY A O 1
ATOM 637 N N . TYR A 1 83 ? -35.161 -11.851 10.238 1.00 86.44 83 TYR A N 1
ATOM 638 C CA . TYR A 1 83 ? -33.819 -11.484 9.790 1.00 86.44 83 TYR A CA 1
ATOM 639 C C . TYR A 1 83 ? -32.790 -12.510 10.261 1.00 86.44 83 TYR A C 1
ATOM 641 O O . TYR A 1 83 ? -32.794 -13.000 11.401 1.00 86.44 83 TYR A O 1
ATOM 649 N N . ARG A 1 84 ? -31.852 -12.841 9.374 1.00 85.81 84 ARG A N 1
ATOM 650 C CA . ARG A 1 84 ? -30.747 -13.731 9.735 1.00 85.81 84 ARG A CA 1
ATOM 651 C C . ARG A 1 84 ? -29.731 -12.950 10.557 1.00 85.81 84 ARG A C 1
ATOM 653 O O . ARG A 1 84 ? -29.415 -11.809 10.240 1.00 85.81 84 ARG A O 1
ATOM 660 N N . LYS A 1 85 ? -29.118 -13.603 11.550 1.00 81.19 85 LYS A N 1
ATOM 661 C CA . LYS A 1 85 ? -28.056 -12.991 12.375 1.00 81.19 85 LYS A CA 1
ATOM 662 C C . LYS A 1 85 ? -26.941 -12.345 11.539 1.00 81.19 85 LYS A C 1
ATOM 664 O O . LYS A 1 85 ? -26.461 -11.283 11.900 1.00 81.19 85 LYS A O 1
ATOM 669 N N . ARG A 1 86 ? -26.587 -12.944 10.393 1.00 81.62 86 ARG A N 1
ATOM 670 C CA . ARG A 1 86 ? -25.580 -12.395 9.466 1.00 81.62 86 ARG A CA 1
ATOM 671 C C . ARG A 1 86 ? -25.999 -11.068 8.825 1.00 81.62 86 ARG A C 1
ATOM 673 O O . ARG A 1 86 ? -25.150 -10.220 8.613 1.00 81.62 86 ARG A O 1
ATOM 680 N N . GLU A 1 87 ? -27.282 -10.895 8.514 1.00 82.38 87 GLU A N 1
ATOM 681 C CA . GLU A 1 87 ? -27.808 -9.668 7.894 1.00 82.38 87 GLU A CA 1
ATOM 682 C C . GLU A 1 87 ? -27.846 -8.525 8.910 1.00 82.38 87 GLU A C 1
ATOM 684 O O . GLU A 1 87 ? -27.481 -7.400 8.588 1.00 82.38 87 GLU A O 1
ATOM 689 N N . ILE A 1 88 ? -28.225 -8.832 10.154 1.00 81.56 88 ILE A N 1
ATOM 690 C CA . ILE A 1 88 ? -28.205 -7.863 11.257 1.00 81.56 88 ILE A CA 1
ATOM 691 C C . ILE A 1 88 ? -26.761 -7.457 11.569 1.00 81.56 88 ILE A C 1
ATOM 693 O O . ILE A 1 88 ? -26.474 -6.273 11.704 1.00 81.56 88 ILE A O 1
ATOM 697 N N . GLN A 1 89 ? -25.842 -8.425 11.634 1.00 81.31 89 GLN A N 1
ATOM 698 C CA . GLN A 1 89 ? -24.427 -8.151 11.861 1.00 81.31 89 GLN A CA 1
ATOM 699 C C . GLN A 1 89 ? -23.837 -7.273 10.749 1.00 81.31 89 GLN A C 1
ATOM 701 O O . GLN A 1 89 ? -23.211 -6.268 11.058 1.00 81.31 89 GLN A O 1
ATOM 706 N N . ALA A 1 90 ? -24.107 -7.585 9.477 1.00 83.06 90 ALA A N 1
ATOM 707 C CA . ALA A 1 90 ? -23.666 -6.755 8.356 1.00 83.06 90 ALA A CA 1
ATOM 708 C C . ALA A 1 90 ? -24.237 -5.327 8.429 1.00 83.06 90 ALA A C 1
ATOM 710 O O . ALA A 1 90 ? -23.508 -4.368 8.214 1.00 83.06 90 ALA A O 1
ATOM 711 N N . MET A 1 91 ? -25.512 -5.168 8.803 1.00 81.88 91 MET A N 1
ATOM 712 C CA . MET A 1 91 ? -26.133 -3.848 8.977 1.00 81.88 91 MET A CA 1
ATOM 713 C C . MET A 1 91 ? -25.444 -3.022 10.074 1.00 81.88 91 MET A C 1
ATOM 715 O O . MET A 1 91 ? -25.221 -1.824 9.896 1.00 81.88 91 MET A O 1
ATOM 719 N N . VAL A 1 92 ? -25.106 -3.650 11.204 1.00 81.94 92 VAL A N 1
ATOM 720 C CA . VAL A 1 92 ? -24.387 -2.987 12.302 1.00 81.94 92 VAL A CA 1
ATOM 721 C C . VAL A 1 92 ? -22.952 -2.659 11.887 1.00 81.94 92 VAL A C 1
ATOM 723 O O . VAL A 1 92 ? -22.502 -1.543 12.130 1.00 81.94 92 VAL A O 1
ATOM 726 N N . GLU A 1 93 ? -22.254 -3.587 11.229 1.00 83.62 93 GLU A N 1
ATOM 727 C CA . GLU A 1 93 ? -20.901 -3.372 10.700 1.00 83.62 93 GLU A CA 1
ATOM 728 C C . GLU A 1 93 ? -20.868 -2.212 9.692 1.00 83.62 93 GLU A C 1
ATOM 730 O O . GLU A 1 93 ? -20.017 -1.334 9.812 1.00 83.62 93 GLU A O 1
ATOM 735 N N . ASP A 1 94 ? -21.822 -2.139 8.761 1.00 85.12 94 ASP A N 1
ATOM 736 C CA . ASP A 1 94 ? -21.924 -1.050 7.781 1.00 85.12 94 ASP A CA 1
ATOM 737 C C . ASP A 1 94 ? -22.232 0.300 8.440 1.00 85.12 94 ASP A C 1
ATOM 739 O O . ASP A 1 94 ? -21.666 1.332 8.066 1.00 85.12 94 ASP A O 1
ATOM 743 N N . HIS A 1 95 ? -23.103 0.315 9.453 1.00 83.94 95 HIS A N 1
ATOM 744 C CA . HIS A 1 95 ? -23.394 1.541 10.188 1.00 83.94 95 HIS A CA 1
ATOM 745 C C . HIS A 1 95 ? -22.184 2.020 11.002 1.00 83.94 95 HIS A C 1
ATOM 747 O O . HIS A 1 95 ? -21.852 3.205 10.971 1.00 83.94 95 HIS A O 1
ATOM 753 N N . LEU A 1 96 ? -21.485 1.104 11.680 1.00 83.69 96 LEU A N 1
ATOM 754 C CA . LEU A 1 96 ? -20.254 1.414 12.407 1.00 83.69 96 LEU A CA 1
ATOM 755 C C . LEU A 1 96 ? -19.156 1.903 11.466 1.00 83.69 96 LEU A C 1
ATOM 757 O O . LEU A 1 96 ? -18.514 2.905 11.769 1.00 83.69 96 LEU A O 1
ATOM 761 N N . LYS A 1 97 ? -18.979 1.260 10.305 1.00 84.81 97 LYS A N 1
ATOM 762 C CA . LYS A 1 97 ? -18.087 1.744 9.244 1.00 84.81 97 LYS A CA 1
ATOM 763 C C . LYS A 1 97 ? -18.392 3.200 8.913 1.00 84.81 97 LYS A C 1
ATOM 765 O O . LYS A 1 97 ? -17.488 4.025 8.950 1.00 84.81 97 LYS A O 1
ATOM 770 N N . HIS A 1 98 ? -19.660 3.532 8.662 1.00 85.38 98 HIS A N 1
ATOM 771 C CA . HIS A 1 98 ? -20.065 4.895 8.325 1.00 85.38 98 HIS A CA 1
ATOM 772 C C . HIS A 1 98 ? -19.757 5.905 9.438 1.00 85.38 98 HIS A C 1
ATOM 774 O O . HIS A 1 98 ? -19.211 6.973 9.161 1.00 85.38 98 HIS A O 1
ATOM 780 N N . LEU A 1 99 ? -20.063 5.559 10.693 1.00 83.81 99 LEU A N 1
ATOM 781 C CA . LEU A 1 99 ? -19.772 6.409 11.849 1.00 83.81 99 LEU A CA 1
ATOM 782 C C . LEU A 1 99 ? -18.271 6.635 12.026 1.00 83.81 99 LEU A C 1
ATOM 784 O O . LEU A 1 99 ? -17.849 7.769 12.254 1.00 83.81 99 LEU A O 1
ATOM 788 N N . ILE A 1 100 ? -17.467 5.579 11.879 1.00 85.25 100 ILE A N 1
ATOM 789 C CA . ILE A 1 100 ? -16.011 5.685 11.953 1.00 85.25 100 ILE A CA 1
ATOM 790 C C . ILE A 1 100 ? -15.520 6.595 10.831 1.00 85.25 100 ILE A C 1
ATOM 792 O O . ILE A 1 100 ? -14.824 7.557 11.117 1.00 85.25 100 ILE A O 1
ATOM 796 N N . THR A 1 101 ? -15.930 6.387 9.578 1.00 83.69 101 THR A N 1
ATOM 797 C CA . THR A 1 101 ? -15.497 7.249 8.465 1.00 83.69 101 THR A CA 1
ATOM 798 C C . THR A 1 101 ? -15.880 8.721 8.667 1.00 83.69 101 THR A C 1
ATOM 800 O O . THR A 1 101 ? -15.127 9.600 8.260 1.00 83.69 101 THR A O 1
ATOM 803 N N . GLN A 1 102 ? -17.018 9.021 9.301 1.00 84.69 102 GLN A N 1
ATOM 804 C CA . GLN A 1 102 ? -17.452 10.403 9.546 1.00 84.69 102 GLN A CA 1
ATOM 805 C C . GLN A 1 102 ? -16.743 11.086 10.719 1.00 84.69 102 GLN A C 1
ATOM 807 O O . GLN A 1 102 ? -16.524 12.297 10.677 1.00 84.69 102 GLN A O 1
ATOM 812 N N . HIS A 1 103 ? -16.418 10.334 11.769 1.00 83.94 103 HIS A N 1
ATOM 813 C CA . HIS A 1 103 ? -15.915 10.885 13.028 1.00 83.94 103 HIS A CA 1
ATOM 814 C C . HIS A 1 103 ? -14.450 10.545 13.314 1.00 83.94 103 HIS A C 1
ATOM 816 O O . HIS A 1 103 ? -13.947 10.895 14.384 1.00 83.94 103 HIS A O 1
ATOM 822 N N . PHE A 1 104 ? -13.755 9.883 12.387 1.00 83.75 104 PHE A N 1
ATOM 823 C CA . PHE A 1 104 ? -12.356 9.523 12.568 1.00 83.75 104 PHE A CA 1
ATOM 824 C C . PHE A 1 104 ? -11.475 10.771 12.686 1.00 83.75 104 PHE A C 1
ATOM 826 O O . PHE A 1 104 ? -11.388 11.587 11.767 1.00 83.75 104 PHE A O 1
ATOM 833 N N . ASP A 1 105 ? -10.788 10.894 13.821 1.00 83.25 105 ASP A N 1
ATOM 834 C CA . ASP A 1 105 ? -9.786 11.929 14.057 1.00 83.25 105 ASP A CA 1
ATOM 835 C C . ASP A 1 105 ? -8.393 11.279 14.127 1.00 83.25 105 ASP A C 1
ATOM 837 O O . ASP A 1 105 ? -8.095 10.575 15.102 1.00 83.25 105 ASP A O 1
ATOM 841 N N . PRO A 1 106 ? -7.516 11.518 13.131 1.00 80.75 106 PRO A N 1
ATOM 842 C CA . PRO A 1 106 ? -6.202 10.885 13.076 1.00 80.75 106 PRO A CA 1
ATOM 843 C C . PRO A 1 106 ? -5.318 11.268 14.268 1.00 80.75 106 PRO A C 1
ATOM 845 O O . PRO A 1 106 ? -4.502 10.464 14.705 1.00 80.75 106 PRO A O 1
ATOM 848 N N . LYS A 1 107 ? -5.495 12.468 14.841 1.00 80.44 107 LYS A N 1
ATOM 849 C CA . LYS A 1 107 ? -4.665 12.930 15.964 1.00 80.44 107 LYS A CA 1
ATOM 850 C C . LYS A 1 107 ? -4.995 12.194 17.255 1.00 80.44 107 LYS A C 1
ATOM 852 O O . LYS A 1 107 ? -4.092 11.889 18.026 1.00 80.44 107 LYS A O 1
ATOM 857 N N . LYS A 1 108 ? -6.277 11.904 17.487 1.00 80.31 108 LYS A N 1
ATOM 858 C CA . LYS A 1 108 ? -6.721 11.144 18.664 1.00 80.31 108 LYS A CA 1
ATOM 859 C C . LYS A 1 108 ? -6.332 9.675 18.553 1.00 80.31 108 LYS A C 1
ATOM 861 O O . LYS A 1 108 ? -5.884 9.097 19.536 1.00 80.31 108 LYS A O 1
ATOM 866 N N . ALA A 1 109 ? -6.453 9.098 17.358 1.00 79.19 109 ALA A N 1
ATOM 867 C CA . ALA A 1 109 ? -6.008 7.731 17.101 1.00 79.19 109 ALA A CA 1
ATOM 868 C C . ALA A 1 109 ? -4.497 7.575 17.346 1.00 79.19 109 ALA A C 1
ATOM 870 O O . ALA A 1 109 ? -4.072 6.628 18.007 1.00 79.19 109 ALA A O 1
ATOM 871 N N . ASP A 1 110 ? -3.697 8.535 16.875 1.00 80.50 110 ASP A N 1
ATOM 872 C CA . ASP A 1 110 ? -2.255 8.542 17.120 1.00 80.50 110 ASP A CA 1
ATOM 873 C C . ASP A 1 110 ? -1.926 8.755 18.604 1.00 80.50 110 ASP A C 1
ATOM 875 O O . ASP A 1 110 ? -1.022 8.097 19.111 1.00 80.50 110 ASP A O 1
ATOM 879 N N . LEU A 1 111 ? -2.681 9.601 19.319 1.00 79.19 111 LEU A N 1
ATOM 880 C CA . LEU A 1 111 ? -2.493 9.819 20.757 1.00 79.19 111 LEU A CA 1
ATOM 881 C C . LEU A 1 111 ? -2.649 8.514 21.549 1.00 79.19 111 LEU A C 1
ATOM 883 O O . LEU A 1 111 ? -1.731 8.149 22.278 1.00 79.19 111 LEU A O 1
ATOM 887 N N . ILE A 1 112 ? -3.743 7.776 21.328 1.00 74.75 112 ILE A N 1
ATOM 888 C CA . ILE A 1 112 ? -4.004 6.476 21.974 1.00 74.75 112 ILE A CA 1
ATOM 889 C C . ILE A 1 112 ? -2.855 5.500 21.694 1.00 74.75 112 ILE A C 1
ATOM 891 O O . ILE A 1 112 ? -2.344 4.847 22.601 1.00 74.75 112 ILE A O 1
ATOM 895 N N . PHE A 1 113 ? -2.392 5.455 20.443 1.00 70.12 113 PHE A N 1
ATOM 896 C CA . PHE A 1 113 ? -1.294 4.581 20.041 1.00 70.12 113 PHE A CA 1
ATOM 897 C C . PHE A 1 113 ? 0.046 4.968 20.695 1.00 70.12 113 PHE A C 1
ATOM 899 O O . PHE A 1 113 ? 0.854 4.100 21.025 1.00 70.12 113 PHE A O 1
ATOM 906 N N . THR A 1 114 ? 0.299 6.265 20.900 1.00 72.69 114 THR A N 1
ATOM 907 C CA . THR A 1 114 ? 1.527 6.750 21.551 1.00 72.69 114 THR A CA 1
ATOM 908 C C . THR A 1 114 ? 1.506 6.644 23.074 1.00 72.69 114 THR A C 1
ATOM 910 O O . THR A 1 114 ? 2.556 6.398 23.664 1.00 72.69 114 THR A O 1
ATOM 913 N N . GLU A 1 115 ? 0.346 6.812 23.712 1.00 66.06 115 GLU A N 1
ATOM 914 C CA . GLU A 1 115 ? 0.203 6.772 25.173 1.00 66.06 115 GLU A CA 1
ATOM 915 C C . GLU A 1 115 ? 0.270 5.346 25.724 1.00 66.06 115 GLU A C 1
ATOM 917 O O . GLU A 1 115 ? 0.919 5.110 26.743 1.00 66.06 115 GLU A O 1
ATOM 922 N N . GLU A 1 116 ? -0.344 4.375 25.041 1.00 63.66 116 GLU A N 1
ATOM 923 C CA . GLU A 1 116 ? -0.336 2.976 25.486 1.00 63.66 116 GLU A CA 1
ATOM 924 C C . GLU A 1 116 ? 0.981 2.252 25.158 1.00 63.66 116 GLU A C 1
ATOM 926 O O . GLU A 1 116 ? 1.247 1.172 25.695 1.00 63.66 116 GLU A O 1
ATOM 931 N N . GLY A 1 117 ? 1.827 2.833 24.293 1.00 59.31 117 GLY A N 1
ATOM 932 C CA . GLY A 1 117 ? 3.172 2.346 23.950 1.00 59.31 117 GLY A CA 1
ATOM 933 C C . GLY A 1 117 ? 3.229 0.924 23.369 1.00 59.31 117 GLY A C 1
ATOM 934 O O . GLY A 1 117 ? 4.316 0.391 23.137 1.00 59.31 117 GLY A O 1
ATOM 935 N N . SER A 1 118 ? 2.076 0.298 23.148 1.00 64.75 118 SER A N 1
ATOM 936 C CA . SER A 1 118 ? 1.896 -1.082 22.723 1.00 64.75 118 SER A CA 1
ATOM 937 C C . SER A 1 118 ? 0.728 -1.173 21.749 1.00 64.75 118 SER A C 1
ATOM 939 O O . SER A 1 118 ? -0.144 -0.308 21.706 1.00 64.75 118 SER A O 1
ATOM 941 N N . VAL A 1 119 ? 0.751 -2.211 20.915 1.00 67.50 119 VAL A N 1
ATOM 942 C CA . VAL A 1 119 ? -0.311 -2.470 19.944 1.00 67.50 119 VAL A CA 1
ATOM 943 C C . VAL A 1 119 ? -1.581 -2.832 20.709 1.00 67.50 119 VAL A C 1
ATOM 945 O O . VAL A 1 119 ? -1.545 -3.791 21.484 1.00 67.50 119 VAL A O 1
ATOM 948 N N . PRO A 1 120 ? -2.702 -2.125 20.498 1.00 75.69 120 PRO A N 1
ATOM 949 C CA . PRO A 1 120 ? -3.935 -2.484 21.174 1.00 75.69 120 PRO A CA 1
ATOM 950 C C . PRO A 1 120 ? -4.406 -3.876 20.736 1.00 75.69 120 PRO A C 1
ATOM 952 O O . PRO A 1 120 ? -4.501 -4.151 19.540 1.00 75.69 120 PRO A O 1
ATOM 955 N N . SER A 1 121 ? -4.739 -4.754 21.684 1.00 77.12 121 SER A N 1
ATOM 956 C CA . SER A 1 121 ? -5.156 -6.137 21.390 1.00 77.12 121 SER A CA 1
ATOM 957 C C . SER A 1 121 ? -6.405 -6.211 20.508 1.00 77.12 121 SER A C 1
ATOM 959 O O . SER A 1 121 ? -6.522 -7.093 19.659 1.00 77.12 121 SER A O 1
ATOM 961 N N . TRP A 1 122 ? -7.310 -5.238 20.648 1.00 82.12 122 TRP A N 1
ATOM 962 C CA . TRP A 1 122 ? -8.500 -5.127 19.806 1.00 82.12 122 TRP A CA 1
ATOM 963 C C . TRP A 1 122 ? -8.151 -4.948 18.323 1.00 82.12 122 TRP A C 1
ATOM 965 O O . TRP A 1 122 ? -8.904 -5.392 17.459 1.00 82.12 122 TRP A O 1
ATOM 975 N N . LEU A 1 123 ? -7.004 -4.338 18.002 1.00 82.75 123 LEU A N 1
ATOM 976 C CA . LEU A 1 123 ? -6.590 -4.102 16.621 1.00 82.75 123 LEU A CA 1
ATOM 977 C C . LEU A 1 123 ? -6.232 -5.418 15.922 1.00 82.75 123 LEU A C 1
ATOM 979 O O . LEU A 1 123 ? -6.621 -5.632 14.774 1.00 82.75 123 LEU A O 1
ATOM 983 N N . GLU A 1 124 ? -5.542 -6.320 16.623 1.00 81.19 124 GLU A N 1
ATOM 984 C CA . GLU A 1 124 ? -5.202 -7.650 16.105 1.00 81.19 124 GLU A CA 1
ATOM 985 C C . GLU A 1 124 ? -6.458 -8.491 15.842 1.00 81.19 124 GLU A C 1
ATOM 987 O O . GLU A 1 124 ? -6.538 -9.185 14.826 1.00 81.19 124 GLU A O 1
ATOM 992 N N . GLU A 1 125 ? -7.465 -8.392 16.712 1.00 84.00 125 GLU A N 1
ATOM 993 C CA . GLU A 1 125 ? -8.758 -9.059 16.530 1.00 84.00 125 GLU A CA 1
ATOM 994 C C . GLU A 1 125 ? -9.542 -8.467 15.350 1.00 84.00 125 GLU A C 1
ATOM 996 O O . GLU A 1 125 ? -10.092 -9.209 14.532 1.00 84.00 125 GLU A O 1
ATOM 1001 N N . MET A 1 126 ? -9.547 -7.138 15.199 1.00 82.31 126 MET A N 1
ATOM 1002 C CA . MET A 1 126 ? -10.238 -6.465 14.095 1.00 82.31 126 MET A CA 1
ATOM 1003 C C . MET A 1 126 ? -9.652 -6.824 12.725 1.00 82.31 126 MET A C 1
ATOM 1005 O O . MET A 1 126 ? -10.411 -7.028 11.776 1.00 82.31 126 MET A O 1
ATOM 1009 N N . ILE A 1 127 ? -8.325 -6.960 12.610 1.00 82.75 127 ILE A N 1
ATOM 1010 C CA . ILE A 1 127 ? -7.643 -7.303 11.348 1.00 82.75 127 ILE A CA 1
ATOM 1011 C C . ILE A 1 127 ? -8.054 -8.687 10.817 1.00 82.75 127 ILE A C 1
ATOM 1013 O O . ILE A 1 127 ? -7.980 -8.923 9.608 1.00 82.75 127 ILE A O 1
ATOM 1017 N N . GLN A 1 128 ? -8.537 -9.601 11.667 1.00 83.56 128 GLN A N 1
ATOM 1018 C CA . GLN A 1 128 ? -8.974 -10.934 11.231 1.00 83.56 128 GLN A CA 1
ATOM 1019 C C . GLN A 1 128 ? -10.179 -10.876 10.280 1.00 83.56 128 GLN A C 1
ATOM 1021 O O . GLN A 1 128 ? -10.323 -11.743 9.411 1.00 83.56 128 GLN A O 1
ATOM 1026 N N . PHE A 1 129 ? -11.008 -9.834 10.376 1.00 83.06 129 PHE A N 1
ATOM 1027 C CA . PHE A 1 129 ? -12.212 -9.703 9.562 1.00 83.06 129 PHE A CA 1
ATOM 1028 C C . PHE A 1 129 ? -11.976 -8.838 8.309 1.00 83.06 129 PHE A C 1
ATOM 1030 O O . PHE A 1 129 ? -11.482 -7.712 8.416 1.00 83.06 129 PHE A O 1
ATOM 1037 N N . PRO A 1 130 ? -12.390 -9.305 7.113 1.00 80.75 130 PRO A N 1
ATOM 1038 C CA . PRO A 1 130 ? -12.188 -8.581 5.852 1.00 80.75 130 PRO A CA 1
ATOM 1039 C C . PRO A 1 130 ? -12.912 -7.229 5.815 1.00 80.75 130 PRO A C 1
ATOM 1041 O O . PRO A 1 130 ? -12.377 -6.258 5.288 1.00 80.75 130 PRO A O 1
ATOM 1044 N N . THR A 1 131 ? -14.095 -7.144 6.434 1.00 81.44 131 THR A N 1
ATOM 1045 C CA . THR A 1 131 ? -14.910 -5.926 6.529 1.00 81.44 131 THR A CA 1
ATOM 1046 C C . THR A 1 131 ? -14.116 -4.765 7.137 1.00 81.44 131 THR A C 1
ATOM 1048 O O . THR A 1 131 ? -14.146 -3.651 6.616 1.00 81.44 131 THR A O 1
ATOM 1051 N N . TRP A 1 132 ? -13.363 -5.024 8.211 1.00 85.44 132 TRP A N 1
ATOM 1052 C CA . TRP A 1 132 ? -12.562 -4.009 8.898 1.00 85.44 132 TRP A CA 1
ATOM 1053 C C . TRP A 1 132 ? -11.255 -3.700 8.168 1.00 85.44 132 TRP A C 1
ATOM 1055 O O . TRP A 1 132 ? -10.846 -2.542 8.139 1.00 85.44 132 TRP A O 1
ATOM 1065 N N . ARG A 1 133 ? -10.629 -4.690 7.513 1.00 84.38 133 ARG A N 1
ATOM 1066 C CA . ARG A 1 133 ? -9.453 -4.443 6.656 1.00 84.38 133 ARG A CA 1
ATOM 1067 C C . ARG A 1 133 ? -9.761 -3.435 5.550 1.00 84.38 133 ARG A C 1
ATOM 1069 O O . ARG A 1 133 ? -8.994 -2.496 5.359 1.00 84.38 133 ARG A O 1
ATOM 1076 N N . GLU A 1 134 ? -10.911 -3.575 4.894 1.00 81.56 134 GLU A N 1
ATOM 1077 C CA . GLU A 1 134 ? -11.378 -2.619 3.885 1.00 81.56 134 GLU A CA 1
ATOM 1078 C C . GLU A 1 134 ? -11.534 -1.201 4.459 1.00 81.56 134 GLU A C 1
ATOM 1080 O O . GLU A 1 134 ? -11.082 -0.234 3.845 1.00 81.56 134 GLU A O 1
ATOM 1085 N N . LEU A 1 135 ? -12.113 -1.074 5.659 1.00 84.31 135 LEU A N 1
ATOM 1086 C CA . LEU A 1 135 ? -12.244 0.215 6.343 1.00 84.31 135 LEU A CA 1
ATOM 1087 C C . LEU A 1 135 ? -10.871 0.851 6.604 1.00 84.31 135 LEU A C 1
ATOM 1089 O O . LEU A 1 135 ? -10.686 2.037 6.339 1.00 84.31 135 LEU A O 1
ATOM 1093 N N . PHE A 1 136 ? -9.895 0.075 7.084 1.00 84.94 136 PHE A N 1
ATOM 1094 C CA . PHE A 1 136 ? -8.542 0.581 7.321 1.00 84.94 136 PHE A CA 1
ATOM 1095 C C . PHE A 1 136 ? -7.859 1.044 6.032 1.00 84.94 136 PHE A C 1
ATOM 1097 O O . PHE A 1 136 ? -7.171 2.064 6.053 1.00 84.94 136 PHE A O 1
ATOM 1104 N N . TYR A 1 137 ? -8.076 0.358 4.905 1.00 80.62 137 TYR A N 1
ATOM 1105 C CA . TYR A 1 137 ? -7.565 0.818 3.611 1.00 80.62 137 TYR A CA 1
ATOM 1106 C C . TYR A 1 137 ? -8.197 2.147 3.192 1.00 80.62 137 TYR A C 1
ATOM 1108 O O . TYR A 1 137 ? -7.466 3.068 2.832 1.00 80.62 137 TYR A O 1
ATOM 1116 N N . GLN A 1 138 ? -9.522 2.281 3.308 1.00 81.75 138 GLN A N 1
ATOM 1117 C CA . GLN A 1 138 ? -10.232 3.527 2.992 1.00 81.75 138 GLN A CA 1
ATOM 1118 C C . GLN A 1 138 ? -9.755 4.694 3.868 1.00 81.75 138 GLN A C 1
ATOM 1120 O O . GLN A 1 138 ? -9.491 5.786 3.365 1.00 81.75 138 GLN A O 1
ATOM 1125 N N . LEU A 1 139 ? -9.591 4.466 5.174 1.00 82.69 139 LEU A N 1
ATOM 1126 C CA . LEU A 1 139 ? -9.093 5.486 6.099 1.00 82.69 139 LEU A CA 1
ATOM 1127 C C . LEU A 1 139 ? -7.643 5.871 5.800 1.00 82.69 139 LEU A C 1
ATOM 1129 O O . LEU A 1 139 ? -7.302 7.050 5.850 1.00 82.69 139 LEU A O 1
ATOM 1133 N N . ALA A 1 140 ? -6.789 4.909 5.456 1.00 80.31 140 ALA A N 1
ATOM 1134 C CA . ALA A 1 140 ? -5.393 5.182 5.131 1.00 80.31 140 ALA A CA 1
ATOM 1135 C C . ALA A 1 140 ? -5.210 5.935 3.805 1.00 80.31 140 ALA A C 1
ATOM 1137 O O . ALA A 1 140 ? -4.220 6.647 3.648 1.00 80.31 140 ALA A O 1
ATOM 1138 N N . GLU A 1 141 ? -6.149 5.813 2.860 1.00 77.75 141 GLU A N 1
ATOM 1139 C CA . GLU A 1 141 ? -6.179 6.679 1.674 1.00 77.75 141 GLU A CA 1
ATOM 1140 C C . GLU A 1 141 ? -6.545 8.122 2.020 1.00 77.75 141 GLU A C 1
ATOM 1142 O O . GLU A 1 141 ? -5.968 9.052 1.460 1.00 77.75 141 GLU A O 1
ATOM 1147 N N . GLN A 1 142 ? -7.492 8.313 2.941 1.00 80.69 142 GLN A N 1
ATOM 1148 C CA . GLN A 1 142 ? -7.946 9.642 3.356 1.00 80.69 142 GLN A CA 1
ATOM 1149 C C . GLN A 1 142 ? -6.937 10.345 4.277 1.00 80.69 142 GLN A C 1
ATOM 1151 O O . GLN A 1 142 ? -6.769 11.561 4.191 1.00 80.69 142 GLN A O 1
ATOM 1156 N N . TYR A 1 143 ? -6.241 9.586 5.128 1.00 81.81 143 TYR A N 1
ATOM 1157 C CA . TYR A 1 143 ? -5.316 10.094 6.143 1.00 81.81 143 TYR A CA 1
ATOM 1158 C C . TYR A 1 143 ? -3.946 9.396 6.057 1.00 81.81 143 TYR A C 1
ATOM 1160 O O . TYR A 1 143 ? -3.589 8.614 6.945 1.00 81.81 143 TYR A O 1
ATOM 1168 N N . PRO A 1 144 ? -3.131 9.695 5.027 1.00 73.75 144 PRO A N 1
ATOM 1169 C CA . PRO A 1 144 ? -1.856 9.014 4.793 1.00 73.75 144 PRO A CA 1
ATOM 1170 C C . PRO A 1 144 ? -0.798 9.296 5.867 1.00 73.75 144 PRO A C 1
ATOM 1172 O O . PRO A 1 144 ? 0.190 8.570 5.946 1.00 73.75 144 PRO A O 1
ATOM 1175 N N . ASP A 1 145 ? -0.972 10.332 6.692 1.00 79.12 145 ASP A N 1
ATOM 1176 C CA . ASP A 1 145 ? 0.015 10.742 7.694 1.00 79.12 145 ASP A CA 1
ATOM 1177 C C . ASP A 1 145 ? -0.142 10.063 9.060 1.00 79.12 145 ASP A C 1
ATOM 1179 O O . ASP A 1 145 ? 0.839 10.011 9.805 1.00 79.12 145 ASP A O 1
ATOM 1183 N N . CYS A 1 146 ? -1.308 9.476 9.345 1.00 83.38 146 CYS A N 1
ATOM 1184 C CA . CYS A 1 146 ? -1.630 8.842 10.626 1.00 83.38 146 CYS A CA 1
ATOM 1185 C C . CYS A 1 146 ? -0.711 7.642 10.918 1.00 83.38 146 CYS A C 1
ATOM 1187 O O . CYS A 1 146 ? -0.581 6.719 10.106 1.00 83.38 146 CYS A O 1
ATOM 1189 N N . LEU A 1 147 ? -0.064 7.651 12.085 1.00 80.88 147 LEU A N 1
ATOM 1190 C CA . LEU A 1 147 ? 0.870 6.607 12.514 1.00 80.88 147 LEU A CA 1
ATOM 1191 C C . LEU A 1 147 ? 0.150 5.289 12.804 1.00 80.88 147 LEU A C 1
ATOM 1193 O O . LEU A 1 147 ? 0.621 4.232 12.378 1.00 80.88 147 LEU A O 1
ATOM 1197 N N . MET A 1 148 ? -1.005 5.354 13.467 1.00 83.50 148 MET A N 1
ATOM 1198 C CA . MET A 1 148 ? -1.818 4.182 13.792 1.00 83.50 148 MET A CA 1
ATOM 1199 C C . MET A 1 148 ? -2.258 3.441 12.521 1.00 83.50 148 MET A C 1
ATOM 1201 O O . MET A 1 148 ? -2.114 2.219 12.433 1.00 83.50 148 MET A O 1
ATOM 1205 N N . LEU A 1 149 ? -2.689 4.164 11.480 1.00 82.88 149 LEU A N 1
ATOM 1206 C CA . LEU A 1 149 ? -3.056 3.564 10.190 1.00 82.88 149 LEU A 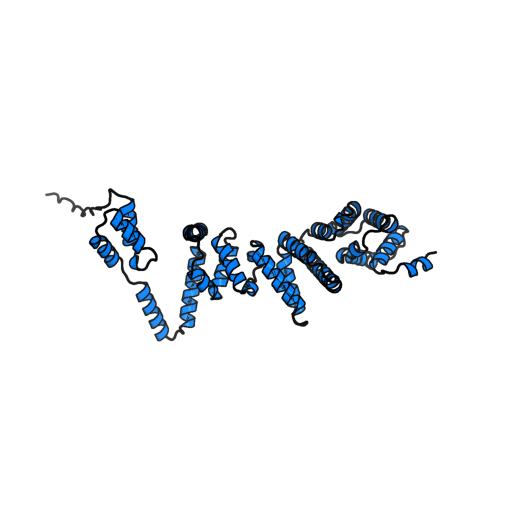CA 1
ATOM 1207 C C . LEU A 1 149 ? -1.843 2.980 9.455 1.00 82.88 149 LEU A C 1
ATOM 1209 O O . LEU A 1 149 ? -1.943 1.898 8.872 1.00 82.88 149 LEU A O 1
ATOM 1213 N N . LYS A 1 150 ? -0.676 3.638 9.530 1.00 79.50 150 LYS A N 1
ATOM 1214 C CA . LYS A 1 150 ? 0.573 3.082 8.984 1.00 79.50 150 LYS A CA 1
ATOM 1215 C C . LYS A 1 150 ? 0.933 1.751 9.622 1.00 79.50 150 LYS A C 1
ATOM 1217 O O . LYS A 1 150 ? 1.225 0.779 8.929 1.00 79.50 150 LYS A O 1
ATOM 1222 N N . PHE A 1 151 ? 0.861 1.697 10.943 1.00 80.38 151 PHE A N 1
ATOM 1223 C CA . PHE A 1 151 ? 1.139 0.482 11.685 1.00 80.38 151 PHE A CA 1
ATOM 1224 C C . PHE A 1 151 ? 0.093 -0.612 11.426 1.00 80.38 151 PHE A C 1
ATOM 1226 O O . PHE A 1 151 ? 0.446 -1.773 11.243 1.00 80.38 151 PHE A O 1
ATOM 1233 N N . THR A 1 152 ? -1.184 -0.242 11.321 1.00 82.88 152 THR A N 1
ATOM 1234 C CA . THR A 1 152 ? -2.272 -1.183 11.018 1.00 82.88 152 THR A CA 1
ATOM 1235 C C . THR A 1 152 ? -2.067 -1.857 9.664 1.00 82.88 152 THR A C 1
ATOM 1237 O O . THR A 1 152 ? -2.159 -3.077 9.568 1.00 82.88 152 THR A O 1
ATOM 1240 N N . ILE A 1 153 ? -1.718 -1.103 8.615 1.00 79.50 153 ILE A N 1
ATOM 1241 C CA . ILE A 1 153 ? -1.441 -1.693 7.293 1.00 79.50 153 ILE A CA 1
ATOM 1242 C C . ILE A 1 153 ? -0.226 -2.625 7.358 1.00 79.50 153 ILE A C 1
ATOM 1244 O O . ILE A 1 153 ? -0.244 -3.696 6.747 1.00 79.50 153 ILE A O 1
ATOM 1248 N N . LYS A 1 1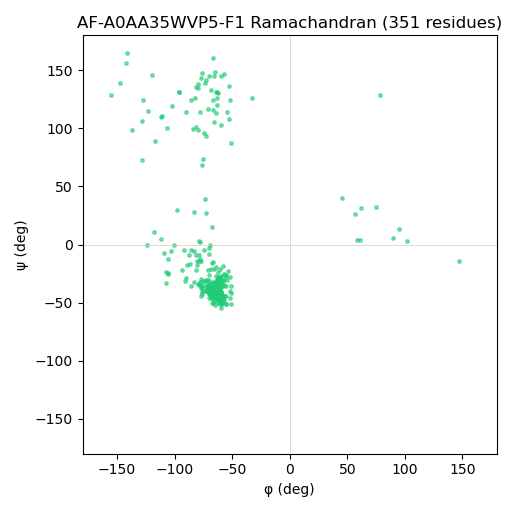54 ? 0.805 -2.265 8.129 1.00 78.81 154 LYS A N 1
ATOM 1249 C CA . LYS A 1 154 ? 1.949 -3.148 8.370 1.00 78.81 154 LYS A CA 1
ATOM 1250 C C . LYS A 1 154 ? 1.527 -4.465 9.029 1.00 78.81 154 LYS A C 1
ATOM 1252 O O . LYS A 1 154 ? 1.881 -5.518 8.511 1.00 78.81 154 LYS A O 1
ATOM 1257 N N . LEU A 1 155 ? 0.705 -4.429 10.080 1.00 79.56 155 LEU A N 1
ATOM 1258 C CA . LEU A 1 155 ? 0.174 -5.642 10.716 1.00 79.56 155 LEU A CA 1
ATOM 1259 C C . LEU A 1 155 ? -0.652 -6.501 9.754 1.00 79.56 155 LEU A C 1
ATOM 1261 O O . LEU A 1 155 ? -0.505 -7.719 9.727 1.00 79.56 155 LEU A O 1
ATOM 1265 N N . VAL A 1 156 ? -1.503 -5.877 8.935 1.00 81.38 156 VAL A N 1
ATOM 1266 C CA . VAL A 1 156 ? -2.295 -6.584 7.915 1.00 81.38 156 VAL A CA 1
ATOM 1267 C C . VAL A 1 156 ? -1.376 -7.275 6.900 1.00 81.38 156 VAL A C 1
ATOM 1269 O O . VAL A 1 156 ? -1.639 -8.406 6.480 1.00 81.38 156 VAL A O 1
ATOM 1272 N N . SER A 1 157 ? -0.277 -6.613 6.530 1.00 74.56 157 SER A N 1
ATOM 1273 C CA . SER A 1 157 ? 0.751 -7.176 5.660 1.00 74.56 157 SER A CA 1
ATOM 1274 C C . SER A 1 157 ? 1.491 -8.344 6.322 1.00 74.56 157 SER A C 1
ATOM 1276 O O . SER A 1 157 ? 1.671 -9.381 5.680 1.00 74.56 157 SER A O 1
ATOM 1278 N N . ASP A 1 158 ? 1.876 -8.218 7.592 1.00 77.44 158 ASP A N 1
ATOM 1279 C CA . ASP A 1 158 ? 2.560 -9.267 8.362 1.00 77.44 158 ASP A CA 1
ATOM 1280 C C . ASP A 1 158 ? 1.659 -10.491 8.604 1.00 77.44 158 ASP A C 1
ATOM 1282 O O . ASP A 1 158 ? 2.127 -11.629 8.560 1.00 77.44 158 ASP A O 1
ATOM 1286 N N . ALA A 1 159 ? 0.348 -10.277 8.756 1.00 78.62 159 ALA A N 1
ATOM 1287 C CA . ALA A 1 159 ? -0.660 -11.334 8.848 1.00 78.62 159 ALA A CA 1
ATOM 1288 C C . ALA A 1 159 ? -0.895 -12.086 7.519 1.00 78.62 159 ALA A C 1
ATOM 1290 O O . ALA A 1 159 ? -1.586 -13.104 7.496 1.00 78.62 159 ALA A O 1
ATOM 1291 N N . GLY A 1 160 ? -0.318 -11.616 6.408 1.00 70.94 160 GLY A N 1
ATOM 1292 C CA . GLY A 1 160 ? -0.378 -12.284 5.107 1.00 70.94 160 GLY A CA 1
ATOM 1293 C C . GLY A 1 160 ? -1.563 -11.891 4.219 1.00 70.94 160 GLY A C 1
ATOM 1294 O O . GLY A 1 160 ? -1.689 -12.433 3.123 1.00 70.94 160 GLY A O 1
ATOM 1295 N N . PHE A 1 161 ? -2.384 -10.907 4.605 1.00 68.44 161 PHE A N 1
ATOM 1296 C CA . PHE A 1 161 ? -3.528 -10.423 3.807 1.00 68.44 161 PHE A CA 1
ATOM 1297 C C . PHE A 1 161 ? -3.132 -9.393 2.733 1.00 68.44 161 PHE A C 1
ATOM 1299 O O . PHE A 1 161 ? -3.915 -8.538 2.330 1.00 68.44 161 PHE A O 1
ATOM 1306 N N . GLN A 1 162 ? -1.895 -9.463 2.243 1.00 62.59 162 GLN A N 1
ATOM 1307 C CA . GLN A 1 162 ? -1.331 -8.481 1.313 1.00 62.59 162 GLN A CA 1
ATOM 1308 C C . GLN A 1 162 ? -2.071 -8.447 -0.028 1.00 62.59 162 GLN A C 1
ATOM 1310 O O . GLN A 1 162 ? -2.180 -7.389 -0.633 1.00 62.59 162 GLN A O 1
ATOM 1315 N N . SER A 1 163 ? -2.616 -9.579 -0.484 1.00 58.94 163 SER A N 1
ATOM 1316 C CA . SER A 1 163 ? -3.360 -9.661 -1.749 1.00 58.94 163 SER A CA 1
ATOM 1317 C C . SER A 1 163 ? -4.673 -8.876 -1.752 1.00 58.94 163 SER A C 1
ATOM 1319 O O . SER A 1 163 ? -5.238 -8.672 -2.819 1.00 58.94 163 SER A O 1
ATOM 1321 N N . GLU A 1 164 ? -5.172 -8.458 -0.585 1.00 66.38 164 GLU A N 1
ATOM 1322 C CA . GLU A 1 164 ? -6.407 -7.672 -0.463 1.00 66.38 164 GLU A CA 1
ATOM 1323 C C . GLU A 1 164 ? -6.153 -6.161 -0.598 1.00 66.38 164 GLU A C 1
ATOM 1325 O O . GLU A 1 164 ? -7.079 -5.406 -0.903 1.00 66.38 164 GLU A O 1
ATOM 1330 N N . ILE A 1 165 ? -4.894 -5.718 -0.461 1.00 63.09 165 ILE A N 1
ATOM 1331 C CA . ILE A 1 165 ? -4.462 -4.331 -0.684 1.00 63.09 165 ILE A CA 1
ATOM 1332 C C . ILE A 1 165 ? -4.413 -4.077 -2.197 1.00 63.09 165 ILE A C 1
ATOM 1334 O O . ILE A 1 165 ? -3.357 -4.035 -2.825 1.00 63.09 165 ILE A O 1
ATOM 1338 N N . THR A 1 166 ? -5.587 -3.956 -2.807 1.00 56.06 166 THR A N 1
ATOM 1339 C CA . THR A 1 166 ? -5.728 -3.768 -4.261 1.00 56.06 166 THR A CA 1
ATOM 1340 C C . THR A 1 166 ? -5.499 -2.303 -4.661 1.00 56.06 166 THR A C 1
ATOM 1342 O O . THR A 1 166 ? -5.219 -1.990 -5.819 1.00 56.06 166 THR A O 1
ATOM 1345 N N . SER A 1 167 ? -5.580 -1.376 -3.704 1.00 61.44 167 SER A N 1
ATOM 1346 C CA . SER A 1 167 ? -5.354 0.047 -3.930 1.00 61.44 167 SER A CA 1
ATOM 1347 C C . SER A 1 167 ? -3.857 0.377 -3.980 1.00 61.44 167 SER A C 1
ATOM 1349 O O . SER A 1 167 ? -3.183 0.599 -2.969 1.00 61.44 167 SER A O 1
ATOM 1351 N N . ALA A 1 168 ? -3.331 0.490 -5.202 1.00 59.94 168 ALA A N 1
ATOM 1352 C CA . ALA A 1 168 ? -1.988 1.019 -5.463 1.00 59.94 168 ALA A CA 1
ATOM 1353 C C . ALA A 1 168 ? -1.745 2.399 -4.800 1.00 59.94 168 ALA A C 1
ATOM 1355 O O . ALA A 1 168 ? -0.618 2.721 -4.420 1.00 59.94 168 ALA A O 1
ATOM 1356 N N . SER A 1 169 ? -2.813 3.183 -4.610 1.00 63.72 169 SER A N 1
ATOM 1357 C CA . SER A 1 169 ? -2.845 4.488 -3.938 1.00 63.72 169 SER A CA 1
ATOM 1358 C C . SER A 1 169 ? -2.496 4.430 -2.450 1.00 63.72 169 SER A C 1
ATOM 1360 O O . SER A 1 169 ? -1.782 5.310 -1.968 1.00 63.72 169 SER A O 1
ATOM 1362 N N . THR A 1 170 ? -2.958 3.414 -1.717 1.00 66.00 170 THR A N 1
ATOM 1363 C CA . THR A 1 170 ? -2.666 3.260 -0.282 1.00 66.00 170 THR A CA 1
ATOM 1364 C C . THR A 1 170 ? -1.242 2.752 -0.073 1.00 66.00 170 THR A C 1
ATOM 1366 O O . THR A 1 170 ? -0.506 3.260 0.772 1.00 66.00 170 THR A O 1
ATOM 1369 N N . ALA A 1 171 ? -0.825 1.783 -0.892 1.00 65.00 171 ALA A N 1
ATOM 1370 C CA . ALA A 1 171 ? 0.464 1.116 -0.759 1.00 65.00 171 ALA A CA 1
ATOM 1371 C C . ALA A 1 171 ? 1.671 2.028 -1.033 1.00 65.00 171 ALA A C 1
ATOM 1373 O O . ALA A 1 171 ? 2.712 1.851 -0.405 1.00 65.00 171 ALA A O 1
ATOM 1374 N N . GLN A 1 172 ? 1.553 3.017 -1.930 1.00 67.19 172 GLN A N 1
ATOM 1375 C CA . GLN A 1 172 ? 2.687 3.882 -2.301 1.00 67.19 172 GLN A CA 1
ATOM 1376 C C . GLN A 1 172 ? 3.276 4.673 -1.119 1.00 67.19 172 GLN A C 1
ATOM 1378 O O . GLN A 1 172 ? 4.463 4.989 -1.117 1.00 67.19 172 GLN A O 1
ATOM 1383 N N . HIS A 1 173 ? 2.461 4.977 -0.103 1.00 71.31 173 HIS A N 1
ATOM 1384 C CA . HIS A 1 173 ? 2.874 5.779 1.050 1.00 71.31 173 HIS A CA 1
ATOM 1385 C C . HIS A 1 173 ? 3.714 4.986 2.064 1.00 71.31 173 HIS A C 1
ATOM 1387 O O . HIS A 1 173 ? 4.320 5.581 2.955 1.00 71.31 173 HIS A O 1
ATOM 1393 N N . GLN A 1 174 ? 3.771 3.655 1.941 1.00 74.88 174 GLN A N 1
ATOM 1394 C CA . GLN A 1 174 ? 4.489 2.781 2.866 1.00 74.88 174 GLN A CA 1
ATOM 1395 C C . GLN A 1 174 ? 5.432 1.840 2.105 1.00 74.88 174 GLN A C 1
ATOM 1397 O O . GLN A 1 174 ? 4.982 0.863 1.500 1.00 74.88 174 GLN A O 1
ATOM 1402 N N . PRO A 1 175 ? 6.756 2.077 2.151 1.00 75.88 175 PRO A N 1
ATOM 1403 C CA . PRO A 1 175 ? 7.706 1.332 1.328 1.00 75.88 175 PRO A CA 1
ATOM 1404 C C . PRO A 1 175 ? 7.766 -0.162 1.671 1.00 75.88 175 PRO A C 1
ATOM 1406 O O . PRO A 1 175 ? 7.993 -0.973 0.779 1.00 75.88 175 PRO A O 1
ATOM 1409 N N . GLU A 1 176 ? 7.546 -0.548 2.932 1.00 78.31 176 GLU A N 1
ATOM 1410 C CA . GLU A 1 176 ? 7.544 -1.956 3.361 1.00 78.31 176 GLU A CA 1
ATOM 1411 C C . GLU A 1 176 ? 6.380 -2.737 2.733 1.00 78.31 176 GLU A C 1
ATOM 1413 O O . GLU A 1 176 ? 6.586 -3.791 2.126 1.00 78.31 176 GLU A O 1
ATOM 1418 N N . VAL A 1 177 ? 5.171 -2.173 2.803 1.00 78.12 177 VAL A N 1
ATOM 1419 C CA . VAL A 1 177 ? 3.949 -2.753 2.229 1.00 78.12 177 VAL A CA 1
ATOM 1420 C C . VAL A 1 177 ? 4.070 -2.821 0.712 1.00 78.12 177 VAL A C 1
ATOM 1422 O O . VAL A 1 177 ? 3.826 -3.870 0.116 1.00 78.12 177 VAL A O 1
ATOM 1425 N N . PHE A 1 178 ? 4.539 -1.740 0.081 1.00 83.00 178 PHE A N 1
ATOM 1426 C CA . PHE A 1 178 ? 4.790 -1.717 -1.357 1.00 83.00 178 PHE A CA 1
ATOM 1427 C C . PHE A 1 178 ? 5.822 -2.768 -1.785 1.00 83.00 178 PHE A C 1
ATOM 1429 O O . PHE A 1 178 ? 5.605 -3.476 -2.766 1.00 83.00 178 PHE A O 1
ATOM 1436 N N . SER A 1 179 ? 6.922 -2.927 -1.040 1.00 83.88 179 SER A N 1
ATOM 1437 C CA . SER A 1 179 ? 7.936 -3.950 -1.323 1.00 83.88 179 SER A CA 1
ATOM 1438 C C . SER A 1 179 ? 7.350 -5.357 -1.271 1.00 83.88 179 SER A C 1
ATOM 1440 O O . SER A 1 179 ? 7.620 -6.184 -2.148 1.00 83.88 179 SER A O 1
ATOM 1442 N N . SER A 1 180 ? 6.506 -5.620 -0.272 1.00 80.56 180 SER A N 1
ATOM 1443 C CA . SER A 1 180 ? 5.872 -6.922 -0.111 1.00 80.56 180 SER A CA 1
ATOM 1444 C C . SER A 1 180 ? 4.841 -7.207 -1.209 1.00 80.56 180 SER A C 1
ATOM 1446 O O . SER A 1 180 ? 4.818 -8.312 -1.754 1.00 80.56 180 SER A O 1
ATOM 1448 N N . LEU A 1 181 ? 4.079 -6.195 -1.637 1.00 82.06 181 LEU A N 1
ATOM 1449 C CA . LEU A 1 181 ? 3.176 -6.290 -2.789 1.00 82.06 181 LEU A CA 1
ATOM 1450 C C . LEU A 1 181 ? 3.930 -6.548 -4.095 1.00 82.06 181 LEU A C 1
ATOM 1452 O O . LEU A 1 181 ? 3.572 -7.461 -4.837 1.00 82.06 181 LEU A O 1
ATOM 1456 N N . VAL A 1 182 ? 5.012 -5.806 -4.354 1.00 84.06 182 VAL A N 1
ATOM 1457 C CA . VAL A 1 182 ? 5.878 -6.020 -5.524 1.00 84.06 182 VAL A CA 1
ATOM 1458 C C . VAL A 1 182 ? 6.452 -7.436 -5.509 1.00 84.06 182 VAL A C 1
ATOM 1460 O O . VAL A 1 182 ? 6.439 -8.111 -6.536 1.00 84.06 182 VAL A O 1
ATOM 1463 N N . LYS A 1 183 ? 6.906 -7.929 -4.351 1.00 84.94 183 LYS A N 1
ATOM 1464 C CA . LYS A 1 183 ? 7.389 -9.306 -4.193 1.00 84.94 183 LYS A CA 1
ATOM 1465 C C . LYS A 1 183 ? 6.293 -10.330 -4.495 1.00 84.94 183 LYS A C 1
ATOM 1467 O O . LYS A 1 183 ? 6.548 -11.268 -5.247 1.00 84.94 183 LYS A O 1
ATOM 1472 N N . SER A 1 184 ? 5.099 -10.159 -3.931 1.00 83.75 184 SER A N 1
ATOM 1473 C CA . SER A 1 184 ? 3.955 -11.050 -4.158 1.00 83.75 184 SER A CA 1
ATOM 1474 C C . SER A 1 184 ? 3.564 -11.089 -5.638 1.00 83.75 184 SER A C 1
ATOM 1476 O O . SER A 1 184 ? 3.471 -12.166 -6.224 1.00 83.75 184 SER A O 1
ATOM 1478 N N . ALA A 1 185 ? 3.465 -9.927 -6.285 1.00 83.19 185 ALA A N 1
ATOM 1479 C CA . ALA A 1 185 ? 3.154 -9.827 -7.707 1.00 83.19 185 ALA A CA 1
ATOM 1480 C C . ALA A 1 185 ? 4.244 -10.465 -8.593 1.00 83.19 185 ALA A C 1
ATOM 1482 O O . ALA A 1 185 ? 3.935 -11.202 -9.527 1.00 83.19 185 ALA A O 1
ATOM 1483 N N . LEU A 1 186 ? 5.533 -10.272 -8.280 1.00 84.06 186 LEU A N 1
ATOM 1484 C CA . LEU A 1 186 ? 6.629 -10.949 -8.990 1.00 84.06 186 LEU A CA 1
ATOM 1485 C C . LEU A 1 186 ? 6.583 -12.474 -8.817 1.00 84.06 186 LEU A C 1
ATOM 1487 O O . LEU A 1 186 ? 6.857 -13.214 -9.767 1.00 84.06 186 LEU A O 1
ATOM 1491 N N . LEU A 1 187 ? 6.220 -12.960 -7.628 1.00 83.56 187 LEU A N 1
ATOM 1492 C CA . LEU A 1 187 ? 6.009 -14.387 -7.381 1.00 83.56 187 LEU A CA 1
ATOM 1493 C C . LEU A 1 187 ? 4.817 -14.919 -8.181 1.00 83.56 187 LEU A C 1
ATOM 1495 O O . LEU A 1 187 ? 4.937 -15.980 -8.786 1.00 83.56 187 LEU A O 1
ATOM 1499 N N . GLN A 1 188 ? 3.711 -14.182 -8.263 1.00 82.31 188 GLN A N 1
ATOM 1500 C CA . GLN A 1 188 ? 2.558 -14.560 -9.085 1.00 82.31 188 GLN A CA 1
ATOM 1501 C C . GLN A 1 188 ? 2.910 -14.631 -10.574 1.00 82.31 188 GLN A C 1
ATOM 1503 O O . GLN A 1 188 ? 2.531 -15.588 -11.238 1.00 82.31 188 GLN A O 1
ATOM 1508 N N . ILE A 1 189 ? 3.704 -13.693 -11.100 1.00 81.88 189 ILE A N 1
ATOM 1509 C CA . ILE A 1 189 ? 4.136 -13.734 -12.509 1.00 81.88 189 ILE A CA 1
ATOM 1510 C C . ILE A 1 189 ? 5.074 -14.924 -12.777 1.00 81.88 189 ILE A C 1
ATOM 1512 O O . ILE A 1 189 ? 5.017 -15.529 -13.845 1.00 81.88 189 ILE A O 1
ATOM 1516 N N . THR A 1 190 ? 5.953 -15.264 -11.829 1.00 78.62 190 THR A N 1
ATOM 1517 C CA . THR A 1 190 ? 6.953 -16.334 -12.012 1.00 78.62 190 THR A CA 1
ATOM 1518 C C . THR A 1 190 ? 6.420 -17.739 -11.733 1.00 78.62 190 THR A C 1
ATOM 1520 O O . THR A 1 190 ? 6.871 -18.691 -12.367 1.00 78.62 190 THR A O 1
ATOM 1523 N N . THR A 1 191 ? 5.479 -17.885 -10.799 1.00 79.44 191 THR A N 1
ATOM 1524 C CA . THR A 1 191 ? 4.916 -19.183 -10.377 1.00 79.44 191 THR A CA 1
ATOM 1525 C C . THR A 1 191 ? 3.499 -19.430 -10.898 1.00 79.44 191 THR A C 1
ATOM 1527 O O . THR A 1 191 ? 3.008 -20.558 -10.828 1.00 79.44 191 THR A O 1
ATOM 1530 N N . GLY A 1 192 ? 2.843 -18.395 -11.427 1.00 71.88 192 GLY A N 1
ATOM 1531 C CA . GLY A 1 192 ? 1.484 -18.455 -11.946 1.00 71.88 192 GLY A CA 1
ATOM 1532 C C . GLY A 1 192 ? 1.348 -19.322 -13.194 1.00 71.88 192 GLY A C 1
ATOM 1533 O O . GLY A 1 192 ? 2.308 -19.620 -13.909 1.00 71.88 192 GLY A O 1
ATOM 1534 N N . ARG A 1 193 ? 0.110 -19.742 -13.472 1.00 65.12 193 ARG A N 1
ATOM 1535 C CA . ARG A 1 193 ? -0.216 -20.483 -14.695 1.00 65.12 193 ARG A CA 1
ATOM 1536 C C . ARG A 1 193 ? -0.122 -19.554 -15.906 1.00 65.12 193 ARG A C 1
ATOM 1538 O O . ARG A 1 193 ? -0.504 -18.391 -15.845 1.00 65.12 193 ARG A O 1
ATOM 1545 N N . VAL A 1 194 ? 0.319 -20.098 -17.041 1.00 64.00 194 VAL A N 1
ATOM 1546 C CA . VAL A 1 194 ? 0.488 -19.353 -18.307 1.00 64.00 194 VAL A CA 1
ATOM 1547 C C . VAL A 1 194 ? -0.815 -18.687 -18.783 1.00 64.00 194 VAL A C 1
ATOM 1549 O O . VAL A 1 194 ? -0.758 -17.668 -19.463 1.00 64.00 194 VAL A O 1
ATOM 1552 N N . THR A 1 195 ? -1.980 -19.227 -18.410 1.00 65.38 195 THR A N 1
ATOM 1553 C CA . THR A 1 195 ? -3.304 -18.679 -18.755 1.00 65.38 195 THR A CA 1
ATOM 1554 C C . THR A 1 195 ? -3.592 -17.337 -18.089 1.00 65.38 195 THR A C 1
ATOM 1556 O O . THR A 1 195 ? -4.181 -16.468 -18.725 1.00 65.38 195 THR A O 1
ATOM 1559 N N . ASP A 1 196 ? -3.110 -17.145 -16.862 1.00 75.25 196 ASP A N 1
ATOM 1560 C CA . ASP A 1 196 ? -3.449 -15.992 -16.014 1.00 75.25 196 ASP A CA 1
ATOM 1561 C C . ASP A 1 196 ? -2.294 -14.972 -15.996 1.00 75.25 196 ASP A C 1
ATOM 1563 O O . ASP A 1 196 ? -2.406 -13.856 -15.491 1.00 75.25 196 ASP A O 1
ATOM 1567 N N . ALA A 1 197 ? -1.165 -15.329 -16.619 1.00 72.81 197 ALA A N 1
ATOM 1568 C CA . ALA A 1 197 ? 0.039 -14.511 -16.685 1.00 72.81 197 ALA A CA 1
ATOM 1569 C C . ALA A 1 197 ? -0.203 -13.125 -17.303 1.00 72.81 197 ALA A C 1
ATOM 1571 O O . ALA A 1 197 ? 0.481 -12.174 -16.933 1.00 72.81 197 ALA A O 1
ATOM 1572 N N . HIS A 1 198 ? -1.157 -12.984 -18.233 1.00 79.31 198 HIS A N 1
ATOM 1573 C CA . HIS A 1 198 ? -1.484 -11.677 -18.808 1.00 79.31 198 HIS A CA 1
ATOM 1574 C C . HIS A 1 198 ? -2.190 -10.762 -17.803 1.00 79.31 198 HIS A C 1
ATOM 1576 O O . HIS A 1 198 ? -1.853 -9.584 -17.732 1.00 79.31 198 HIS A O 1
ATOM 1582 N N . GLU A 1 199 ? -3.132 -11.297 -17.028 1.00 81.94 199 GLU A N 1
ATOM 1583 C CA . GLU A 1 199 ? -3.886 -10.551 -16.016 1.00 81.94 199 GLU A CA 1
ATOM 1584 C C . GLU A 1 199 ? -2.955 -10.112 -14.882 1.00 81.94 199 GLU A C 1
ATOM 1586 O O . GLU A 1 199 ? -2.799 -8.916 -14.644 1.00 81.94 199 GLU A O 1
ATOM 1591 N N . HIS A 1 200 ? -2.175 -11.045 -14.327 1.00 81.12 200 HIS A N 1
ATOM 1592 C CA . HIS A 1 200 ? -1.166 -10.738 -13.307 1.00 81.12 200 HIS A CA 1
ATOM 1593 C C . HIS A 1 200 ? -0.120 -9.720 -13.779 1.00 81.12 200 HIS A C 1
ATOM 1595 O O . HIS A 1 200 ? 0.348 -8.879 -13.009 1.00 81.12 200 HIS A O 1
ATOM 1601 N N . LEU A 1 201 ? 0.260 -9.770 -15.059 1.00 83.06 201 LEU A N 1
ATOM 1602 C CA . LEU A 1 201 ? 1.181 -8.800 -15.640 1.00 83.06 201 LEU A CA 1
ATOM 1603 C C . LEU A 1 201 ? 0.541 -7.411 -15.779 1.00 83.06 201 LEU A C 1
ATOM 1605 O O . LEU A 1 201 ? 1.250 -6.413 -15.642 1.00 83.06 201 LEU A O 1
ATOM 1609 N N . GLN A 1 202 ? -0.759 -7.327 -16.075 1.00 84.12 202 GLN A N 1
ATOM 1610 C CA . GLN A 1 202 ? -1.479 -6.052 -16.113 1.00 84.12 202 GLN A CA 1
ATOM 1611 C C . GLN A 1 202 ? -1.616 -5.453 -14.715 1.00 84.12 202 GLN A C 1
ATOM 1613 O O . GLN A 1 202 ? -1.296 -4.279 -14.547 1.00 84.12 202 GLN A O 1
ATOM 1618 N N . ASP A 1 203 ? -1.971 -6.253 -13.712 1.00 81.69 203 ASP A N 1
ATOM 1619 C CA . ASP A 1 203 ? -2.074 -5.803 -12.317 1.00 81.69 203 ASP A CA 1
ATOM 1620 C C . ASP A 1 203 ? -0.726 -5.321 -11.775 1.00 81.69 203 ASP A C 1
ATOM 1622 O O . ASP A 1 203 ? -0.608 -4.279 -11.131 1.00 81.69 203 ASP A O 1
ATOM 1626 N N . PHE A 1 204 ? 0.349 -6.030 -12.109 1.00 85.44 204 PHE A N 1
ATOM 1627 C CA . PHE A 1 204 ? 1.692 -5.590 -11.758 1.00 85.44 204 PHE A CA 1
ATOM 1628 C C . PHE A 1 204 ? 2.071 -4.272 -12.447 1.00 85.44 204 PHE A C 1
ATOM 1630 O O . PHE A 1 204 ? 2.664 -3.383 -11.832 1.00 85.44 204 PHE A O 1
ATOM 1637 N N . LYS A 1 205 ? 1.711 -4.115 -13.725 1.00 85.06 205 LYS A N 1
ATOM 1638 C CA . LYS A 1 205 ? 1.934 -2.877 -14.478 1.00 85.06 205 LYS A CA 1
ATOM 1639 C C . LYS A 1 205 ? 1.153 -1.704 -13.893 1.00 85.06 205 LYS A C 1
ATOM 1641 O O . LYS A 1 205 ? 1.711 -0.612 -13.784 1.00 85.06 205 LYS A O 1
ATOM 1646 N N . THR A 1 206 ? -0.100 -1.915 -13.496 1.00 84.44 206 THR A N 1
ATOM 1647 C CA . THR A 1 206 ? -0.940 -0.869 -12.902 1.00 84.44 206 THR A CA 1
ATOM 1648 C C . THR A 1 206 ? -0.423 -0.443 -11.532 1.00 84.44 206 THR A C 1
ATOM 1650 O O . THR A 1 206 ? -0.396 0.760 -11.268 1.00 84.44 206 THR A O 1
ATOM 1653 N N . LEU A 1 207 ? 0.064 -1.396 -10.729 1.00 84.00 207 LEU A N 1
ATOM 1654 C CA . LEU A 1 207 ? 0.680 -1.167 -9.423 1.00 84.00 207 LEU A CA 1
ATOM 1655 C C . LEU A 1 207 ? 1.986 -0.365 -9.528 1.00 84.00 207 LEU A C 1
ATOM 1657 O O . LEU A 1 207 ? 2.154 0.647 -8.852 1.00 84.00 207 LEU A O 1
ATOM 1661 N N . VAL A 1 208 ? 2.917 -0.804 -10.383 1.00 84.44 208 VAL A N 1
ATOM 1662 C CA . VAL A 1 208 ? 4.255 -0.196 -10.498 1.00 84.44 208 VAL A CA 1
ATOM 1663 C C . VAL A 1 208 ? 4.226 1.139 -11.246 1.00 84.44 208 VAL A C 1
ATOM 1665 O O . VAL A 1 208 ? 5.028 2.023 -10.956 1.00 84.44 208 VAL A O 1
ATOM 1668 N N . CYS A 1 209 ? 3.309 1.310 -12.200 1.00 83.81 209 CYS A N 1
ATOM 1669 C CA . CYS A 1 209 ? 3.178 2.538 -12.989 1.00 83.81 209 CYS A CA 1
ATOM 1670 C C . CYS A 1 209 ? 2.085 3.471 -12.444 1.00 83.81 209 CYS A C 1
ATOM 1672 O O . CYS A 1 209 ? 1.429 4.168 -13.220 1.00 83.81 209 CYS A O 1
ATOM 1674 N N . HIS A 1 210 ? 1.831 3.454 -11.133 1.00 83.38 210 HIS A N 1
ATOM 1675 C CA . HIS A 1 210 ? 0.912 4.402 -10.502 1.00 83.38 210 HIS A CA 1
ATOM 1676 C C . HIS A 1 210 ? 1.552 5.791 -10.351 1.00 83.38 210 HIS A C 1
ATOM 1678 O O . HIS A 1 210 ? 0.911 6.809 -10.605 1.00 83.38 210 HIS A O 1
ATOM 1684 N N . SER A 1 211 ? 2.834 5.842 -9.977 1.00 83.75 211 SER A N 1
ATOM 1685 C CA . SER A 1 211 ? 3.581 7.082 -9.758 1.00 83.75 211 SER A CA 1
ATOM 1686 C C . SER A 1 211 ? 5.026 6.967 -10.263 1.00 83.75 211 SER A C 1
ATOM 1688 O O . SER A 1 211 ? 5.544 5.879 -10.509 1.00 83.75 211 SER A O 1
ATOM 1690 N N . GLN A 1 212 ? 5.723 8.098 -10.406 1.00 84.12 212 GLN A N 1
ATOM 1691 C CA . GLN A 1 212 ? 7.126 8.089 -10.846 1.00 84.12 212 GLN A CA 1
ATOM 1692 C C . GLN A 1 212 ? 8.063 7.433 -9.815 1.00 84.12 212 GLN A C 1
ATOM 1694 O O . GLN A 1 212 ? 9.012 6.743 -10.186 1.00 84.12 212 GLN A O 1
ATOM 1699 N N . HIS A 1 213 ? 7.796 7.621 -8.519 1.00 84.88 213 HIS A N 1
ATOM 1700 C CA . HIS A 1 213 ? 8.635 7.075 -7.450 1.00 84.88 213 HIS A CA 1
ATOM 1701 C C . HIS A 1 213 ? 8.416 5.566 -7.249 1.00 84.88 213 HIS A C 1
ATOM 1703 O O . HIS A 1 213 ? 9.386 4.848 -7.014 1.00 84.88 213 HIS A O 1
ATOM 1709 N N . THR A 1 214 ? 7.180 5.069 -7.402 1.00 86.50 214 THR A N 1
ATOM 1710 C CA . THR A 1 214 ? 6.882 3.622 -7.373 1.00 86.50 214 THR A CA 1
ATOM 1711 C C . THR A 1 214 ? 7.552 2.910 -8.542 1.00 86.50 214 THR A C 1
ATOM 1713 O O . THR A 1 214 ? 8.234 1.906 -8.334 1.00 86.50 214 THR A O 1
ATOM 1716 N N . TYR A 1 215 ? 7.486 3.498 -9.741 1.00 87.94 215 TYR A N 1
ATOM 1717 C CA . TYR A 1 215 ? 8.235 3.030 -10.906 1.00 87.94 215 TYR A CA 1
ATOM 1718 C C . TYR A 1 215 ? 9.739 2.947 -10.615 1.00 87.94 215 TYR A C 1
ATOM 1720 O O . TYR A 1 215 ? 10.359 1.905 -10.839 1.00 87.94 215 TYR A O 1
ATOM 1728 N N . PHE A 1 216 ? 10.331 4.028 -10.096 1.00 87.62 216 PHE A N 1
ATOM 1729 C CA . PHE A 1 216 ? 11.766 4.085 -9.817 1.00 87.62 216 PHE A CA 1
ATOM 1730 C C . PHE A 1 216 ? 12.191 3.034 -8.786 1.00 87.62 216 PHE A C 1
ATOM 1732 O O . PHE A 1 216 ? 13.185 2.333 -8.996 1.00 87.62 216 PHE A O 1
ATOM 1739 N N . TYR A 1 217 ? 11.422 2.883 -7.704 1.00 88.56 217 TYR A N 1
ATOM 1740 C CA . TYR A 1 217 ? 11.670 1.872 -6.681 1.00 88.56 217 TYR A CA 1
ATOM 1741 C C . TYR A 1 217 ? 11.630 0.461 -7.273 1.00 88.56 217 TYR A C 1
ATOM 1743 O O . TYR A 1 217 ? 12.610 -0.277 -7.171 1.00 88.56 217 TYR A O 1
ATOM 1751 N N . SER A 1 218 ? 10.540 0.090 -7.947 1.00 88.00 218 SER A N 1
ATOM 1752 C CA . SER A 1 218 ? 10.376 -1.261 -8.491 1.00 88.00 218 SER A CA 1
ATOM 1753 C C . SER A 1 218 ? 11.412 -1.576 -9.567 1.00 88.00 218 SER A C 1
ATOM 1755 O O . SER A 1 218 ? 11.934 -2.689 -9.603 1.00 88.00 218 SER A O 1
ATOM 1757 N N . HIS A 1 219 ? 11.769 -0.604 -10.412 1.00 85.31 219 HIS A N 1
ATOM 1758 C CA . HIS A 1 219 ? 12.824 -0.783 -11.410 1.00 85.31 219 HIS A CA 1
ATOM 1759 C C . HIS A 1 219 ? 14.203 -0.966 -10.758 1.00 85.31 219 HIS A C 1
ATOM 1761 O O . HIS A 1 219 ? 14.986 -1.807 -11.201 1.00 85.31 219 HIS A O 1
ATOM 1767 N N . SER A 1 220 ? 14.480 -0.244 -9.668 1.00 85.44 220 SER A N 1
ATOM 1768 C CA . SER A 1 220 ? 15.707 -0.407 -8.877 1.00 85.44 220 SER A CA 1
ATOM 1769 C C . SER A 1 220 ? 15.766 -1.778 -8.199 1.00 85.44 220 SER A C 1
ATOM 1771 O O . SER A 1 220 ? 16.792 -2.450 -8.271 1.00 85.44 220 SER A O 1
ATOM 1773 N N . VAL A 1 221 ? 14.656 -2.247 -7.619 1.00 86.50 221 VAL A N 1
ATOM 1774 C CA . VAL A 1 221 ? 14.558 -3.590 -7.020 1.00 86.50 221 VAL A CA 1
ATOM 1775 C C . VAL A 1 221 ? 14.788 -4.669 -8.073 1.00 86.50 221 VAL A C 1
ATOM 1777 O O . VAL A 1 221 ? 15.626 -5.546 -7.876 1.00 86.50 221 VAL A O 1
ATOM 1780 N N . LEU A 1 222 ? 14.120 -4.576 -9.229 1.00 85.00 222 LEU A N 1
ATOM 1781 C CA . LEU A 1 222 ? 14.364 -5.478 -10.358 1.00 85.00 222 LEU A CA 1
ATOM 1782 C C . LEU A 1 222 ? 15.832 -5.470 -10.770 1.00 85.00 222 LEU A C 1
ATOM 1784 O O . LEU A 1 222 ? 16.379 -6.509 -11.141 1.00 85.00 222 LEU A O 1
ATOM 1788 N N . GLN A 1 223 ? 16.483 -4.313 -10.681 1.00 81.62 223 GLN A N 1
ATOM 1789 C CA . GLN A 1 223 ? 17.889 -4.193 -10.988 1.00 81.62 223 GLN A CA 1
ATOM 1790 C C . GLN A 1 223 ? 18.815 -4.883 -9.987 1.00 81.62 223 GLN A C 1
ATOM 1792 O O . GLN A 1 223 ? 19.792 -5.514 -10.404 1.00 81.62 223 GLN A O 1
ATOM 1797 N N . SER A 1 224 ? 18.480 -4.816 -8.704 1.00 82.38 224 SER A N 1
ATOM 1798 C CA . SER A 1 224 ? 19.208 -5.480 -7.625 1.00 82.38 224 SER A CA 1
ATOM 1799 C C . SER A 1 224 ? 19.090 -7.009 -7.653 1.00 82.38 224 SER A C 1
ATOM 1801 O O . SER A 1 224 ? 19.965 -7.683 -7.119 1.00 82.38 224 SER A O 1
ATOM 1803 N N . LEU A 1 225 ? 18.077 -7.584 -8.313 1.00 76.38 225 LEU A N 1
ATOM 1804 C CA . LEU A 1 225 ? 17.865 -9.042 -8.422 1.00 76.38 225 LEU A CA 1
ATOM 1805 C C . LEU A 1 225 ? 18.864 -9.766 -9.357 1.00 76.38 225 LEU A C 1
ATOM 1807 O O . LEU A 1 225 ? 18.548 -10.795 -9.951 1.00 76.38 225 LEU A O 1
ATOM 1811 N N . SER A 1 226 ? 20.080 -9.246 -9.532 1.00 63.53 226 SER A N 1
ATOM 1812 C CA . SER A 1 226 ? 21.094 -9.839 -10.408 1.00 63.53 226 SER A CA 1
ATOM 1813 C C . SER A 1 226 ? 21.722 -11.095 -9.794 1.00 63.53 226 SER A C 1
ATOM 1815 O O . SER A 1 226 ? 22.693 -11.014 -9.045 1.00 63.53 226 SER A O 1
ATOM 1817 N N . GLY A 1 227 ? 21.208 -12.264 -10.167 1.00 59.12 227 GLY A N 1
ATOM 1818 C CA . GLY A 1 227 ? 21.848 -13.558 -9.949 1.00 59.12 227 GLY A CA 1
ATOM 1819 C C . GLY A 1 227 ? 21.326 -14.551 -10.985 1.00 59.12 227 GLY A C 1
ATOM 1820 O O . GLY A 1 227 ? 20.120 -14.664 -11.146 1.00 59.12 227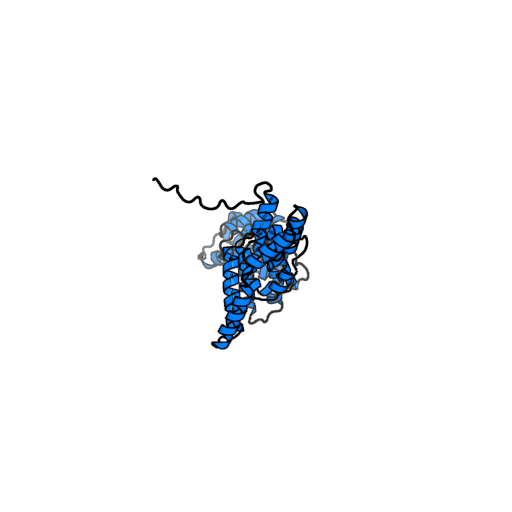 GLY A O 1
ATOM 1821 N N . THR A 1 228 ? 22.212 -15.250 -11.698 1.00 60.00 228 THR A N 1
ATOM 1822 C CA . THR A 1 228 ? 21.898 -16.266 -12.735 1.00 60.00 228 THR A CA 1
ATOM 1823 C C . THR A 1 228 ? 21.487 -15.721 -14.119 1.00 60.00 228 THR A C 1
ATOM 1825 O O . THR A 1 228 ? 20.569 -14.916 -14.254 1.00 60.00 228 THR A O 1
ATOM 1828 N N . SER A 1 229 ? 22.137 -16.207 -15.192 1.00 60.84 229 SER A N 1
ATOM 1829 C CA . SER A 1 229 ? 21.974 -15.673 -16.563 1.00 60.84 229 SER A CA 1
ATOM 1830 C C . SER A 1 229 ? 20.557 -15.790 -17.142 1.00 60.84 229 SER A C 1
ATOM 1832 O O . SER A 1 229 ? 20.162 -14.956 -17.954 1.00 60.84 229 SER A O 1
ATOM 1834 N N . GLN A 1 230 ? 19.767 -16.781 -16.713 1.00 66.44 230 GLN A N 1
ATOM 1835 C CA . GLN A 1 230 ? 18.390 -16.965 -17.188 1.00 66.44 230 GLN A CA 1
ATOM 1836 C C . GLN A 1 230 ? 17.437 -15.880 -16.666 1.00 66.44 230 GLN A C 1
ATOM 1838 O O . GLN A 1 230 ? 16.570 -15.408 -17.404 1.00 66.44 230 GLN A O 1
ATOM 1843 N N . LEU A 1 231 ? 17.640 -15.418 -15.427 1.00 69.25 231 LEU A N 1
ATOM 1844 C CA . LEU A 1 231 ? 16.828 -14.353 -14.834 1.00 69.25 231 LEU A CA 1
ATOM 1845 C C . LEU A 1 231 ? 17.121 -12.990 -15.474 1.00 69.25 231 LEU A C 1
ATOM 1847 O O . LEU A 1 231 ? 16.257 -12.117 -15.471 1.00 69.25 231 LEU A O 1
ATOM 1851 N N . THR A 1 232 ? 18.289 -12.821 -16.101 1.00 72.56 232 THR A N 1
ATOM 1852 C CA . THR A 1 232 ? 18.663 -11.590 -16.812 1.00 72.56 232 THR A CA 1
ATOM 1853 C C . THR A 1 232 ? 17.708 -11.272 -17.962 1.00 72.56 232 THR A C 1
ATOM 1855 O O . THR A 1 232 ? 17.309 -10.118 -18.119 1.00 72.56 232 THR A O 1
ATOM 1858 N N . HIS A 1 233 ? 17.305 -12.271 -18.755 1.00 75.69 233 HIS A N 1
ATOM 1859 C CA . HIS A 1 233 ? 16.391 -12.060 -19.882 1.00 75.69 233 HIS A CA 1
ATOM 1860 C C . HIS A 1 233 ? 14.974 -11.732 -19.414 1.00 75.69 233 HIS A C 1
ATOM 1862 O O . HIS A 1 233 ? 14.382 -10.770 -19.900 1.00 75.69 233 HIS A O 1
ATOM 1868 N N . PHE A 1 234 ? 14.461 -12.483 -18.437 1.00 77.88 234 PHE A N 1
ATOM 1869 C CA . PHE A 1 234 ? 13.137 -12.245 -17.865 1.00 77.88 234 PHE A CA 1
ATOM 1870 C C . PHE A 1 234 ? 13.049 -10.869 -17.192 1.00 77.88 234 PHE A C 1
ATOM 1872 O O . PHE A 1 234 ? 12.139 -10.098 -17.481 1.00 77.88 234 PHE A O 1
ATOM 1879 N N . ARG A 1 235 ? 14.045 -10.507 -16.375 1.00 78.81 235 ARG A N 1
ATOM 1880 C CA . ARG A 1 235 ? 14.159 -9.175 -15.766 1.00 78.81 235 ARG A CA 1
ATOM 1881 C C . ARG A 1 235 ? 14.185 -8.074 -16.820 1.00 78.81 235 ARG A C 1
ATOM 1883 O O . ARG A 1 235 ? 13.523 -7.055 -16.655 1.00 78.81 235 ARG A O 1
ATOM 1890 N N . ARG A 1 236 ? 14.973 -8.253 -17.884 1.00 78.25 236 ARG A N 1
ATOM 1891 C CA . ARG A 1 236 ? 15.092 -7.269 -18.966 1.00 78.25 236 ARG A CA 1
ATOM 1892 C C . ARG A 1 236 ? 13.760 -7.077 -19.676 1.00 78.25 236 ARG A C 1
ATOM 1894 O O . ARG A 1 236 ? 13.345 -5.941 -19.867 1.00 78.25 236 ARG A O 1
ATOM 1901 N N . TRP A 1 237 ? 13.102 -8.175 -20.028 1.00 83.00 237 TRP A N 1
ATOM 1902 C CA . TRP A 1 237 ? 11.775 -8.156 -20.627 1.00 83.00 237 TRP A CA 1
ATOM 1903 C C . TRP A 1 237 ? 10.761 -7.456 -19.713 1.00 83.00 237 TRP A C 1
ATOM 1905 O O . TRP A 1 237 ? 10.076 -6.537 -20.151 1.00 83.00 237 TRP A O 1
ATOM 1915 N N . LEU A 1 238 ? 10.735 -7.801 -18.424 1.00 83.75 238 LEU A N 1
ATOM 1916 C CA . LEU A 1 238 ? 9.819 -7.192 -17.464 1.00 83.75 238 LEU A CA 1
ATOM 1917 C C . LEU A 1 238 ? 10.102 -5.693 -17.284 1.00 83.75 238 LEU A C 1
ATOM 1919 O O . LEU A 1 238 ? 9.185 -4.882 -17.332 1.00 83.75 238 LEU A O 1
ATOM 1923 N N . GLY A 1 239 ? 11.371 -5.299 -17.156 1.00 83.38 239 GLY A N 1
ATOM 1924 C CA . GLY A 1 239 ? 11.772 -3.893 -17.062 1.00 83.38 239 GLY A CA 1
ATOM 1925 C C . GLY A 1 239 ? 11.403 -3.081 -18.308 1.00 83.38 239 GLY A C 1
ATOM 1926 O O . GLY A 1 239 ? 10.977 -1.934 -18.188 1.00 83.38 239 GLY A O 1
ATOM 1927 N N . GLN A 1 240 ? 11.514 -3.682 -19.495 1.00 82.19 240 GLN A N 1
ATOM 1928 C CA . GLN A 1 240 ? 11.076 -3.090 -20.760 1.00 82.19 240 GLN A CA 1
ATOM 1929 C C . GLN A 1 240 ? 9.555 -2.920 -20.827 1.00 82.19 240 GLN A C 1
ATOM 1931 O O . GLN A 1 240 ? 9.072 -1.897 -21.309 1.00 82.19 240 GLN A O 1
ATOM 1936 N N . GLU A 1 241 ? 8.807 -3.892 -20.316 1.00 82.00 241 GLU A N 1
ATOM 1937 C CA . GLU A 1 241 ? 7.349 -3.879 -20.325 1.00 82.00 241 GLU A CA 1
ATOM 1938 C C . GLU A 1 241 ? 6.770 -2.850 -19.340 1.00 82.00 241 GLU A C 1
ATOM 1940 O O . GLU A 1 241 ? 5.843 -2.120 -19.691 1.00 82.00 241 GLU A O 1
ATOM 1945 N N . ILE A 1 242 ? 7.371 -2.709 -18.151 1.00 85.44 242 ILE A N 1
ATOM 1946 C CA . ILE A 1 242 ? 7.043 -1.630 -17.201 1.00 85.44 242 ILE A CA 1
ATOM 1947 C C . ILE A 1 242 ? 7.360 -0.266 -17.828 1.00 85.44 242 ILE A C 1
ATOM 1949 O O . ILE A 1 242 ? 6.559 0.661 -17.744 1.00 85.44 242 ILE A O 1
ATOM 1953 N N . HIS A 1 243 ? 8.517 -0.133 -18.486 1.00 83.50 243 HIS A N 1
ATOM 1954 C CA . HIS A 1 243 ? 8.896 1.113 -19.150 1.00 83.50 243 HIS A CA 1
ATOM 1955 C C . HIS A 1 243 ? 7.892 1.496 -20.244 1.00 83.50 243 HIS A C 1
ATOM 1957 O O . HIS A 1 243 ? 7.455 2.642 -20.312 1.00 83.50 243 HIS A O 1
ATOM 1963 N N . ARG A 1 244 ? 7.467 0.526 -21.061 1.00 82.69 244 ARG A N 1
ATOM 1964 C CA . ARG A 1 244 ? 6.454 0.722 -22.104 1.00 82.69 244 ARG A CA 1
ATOM 1965 C C . ARG A 1 244 ? 5.129 1.227 -21.527 1.00 82.69 244 ARG A C 1
ATOM 1967 O O . ARG A 1 244 ? 4.559 2.172 -22.064 1.00 82.69 244 ARG A O 1
ATOM 1974 N N . GLU A 1 245 ? 4.656 0.624 -20.440 1.00 82.88 245 GLU A N 1
ATOM 1975 C CA . GLU A 1 245 ? 3.426 1.046 -19.760 1.00 82.88 245 GLU A CA 1
ATOM 1976 C C . GLU A 1 245 ? 3.545 2.458 -19.170 1.00 82.88 245 GLU A C 1
ATOM 1978 O O . GLU A 1 245 ? 2.643 3.282 -19.322 1.00 82.88 245 GLU A O 1
ATOM 1983 N N . ALA A 1 246 ? 4.684 2.780 -18.557 1.00 83.50 246 ALA A N 1
ATOM 1984 C CA . ALA A 1 246 ? 4.931 4.108 -18.012 1.00 83.50 246 ALA A CA 1
ATOM 1985 C C . ALA A 1 246 ? 4.933 5.199 -19.103 1.00 83.50 246 ALA A C 1
ATOM 1987 O O . ALA A 1 246 ? 4.393 6.285 -18.877 1.00 83.50 246 ALA A O 1
ATOM 1988 N N . LEU A 1 247 ? 5.455 4.905 -20.304 1.00 80.31 247 LEU A N 1
ATOM 1989 C CA . LEU A 1 247 ? 5.338 5.807 -21.457 1.00 80.31 247 LEU A CA 1
ATOM 1990 C C . LEU A 1 247 ? 3.886 5.969 -21.929 1.00 80.31 247 LEU A C 1
ATOM 1992 O O . LEU A 1 247 ? 3.477 7.089 -22.233 1.00 80.31 247 LEU A O 1
ATOM 1996 N N . LEU A 1 248 ? 3.092 4.891 -21.966 1.00 82.62 248 LEU A N 1
ATOM 1997 C CA . LEU A 1 248 ? 1.667 4.971 -22.328 1.00 82.62 248 LEU A CA 1
ATOM 1998 C C . LEU A 1 248 ? 0.882 5.877 -21.371 1.00 82.62 248 LEU A C 1
ATOM 2000 O O . LEU A 1 248 ? 0.020 6.641 -21.804 1.00 82.62 248 LEU A O 1
ATOM 2004 N N . ARG A 1 249 ? 1.230 5.844 -20.082 1.00 80.56 249 ARG A N 1
ATOM 2005 C CA . ARG A 1 249 ? 0.665 6.710 -19.036 1.00 80.56 249 ARG A CA 1
ATOM 2006 C C . ARG A 1 249 ? 1.238 8.132 -19.027 1.00 80.56 249 ARG A C 1
ATOM 2008 O O . ARG A 1 249 ? 0.829 8.942 -18.201 1.00 80.56 249 ARG A O 1
ATOM 2015 N N . LYS A 1 250 ? 2.136 8.459 -19.967 1.00 79.25 250 LYS A N 1
ATOM 2016 C CA . LYS A 1 250 ? 2.815 9.760 -20.114 1.00 79.25 250 LYS A CA 1
ATOM 2017 C C . LYS A 1 250 ? 3.692 10.150 -18.919 1.00 79.25 250 LYS A C 1
ATOM 2019 O O . LYS A 1 250 ? 3.856 11.334 -18.632 1.00 79.25 250 LYS A O 1
ATOM 2024 N N . HIS A 1 251 ? 4.280 9.180 -18.222 1.00 77.50 251 HIS A N 1
ATOM 2025 C CA . HIS A 1 251 ? 5.291 9.479 -17.213 1.00 77.50 251 HIS A CA 1
ATOM 2026 C C . HIS A 1 251 ? 6.652 9.755 -17.871 1.00 77.50 251 HIS A C 1
ATOM 2028 O O . HIS A 1 251 ? 7.105 8.996 -18.729 1.00 77.50 251 HIS A O 1
ATOM 2034 N N . GLU A 1 252 ? 7.346 10.810 -17.435 1.00 76.12 252 GLU A N 1
ATOM 2035 C CA . GLU A 1 252 ? 8.710 11.142 -17.875 1.00 76.12 252 GLU A CA 1
ATOM 2036 C C . GLU A 1 252 ? 9.757 10.222 -17.217 1.00 76.12 252 GLU A C 1
ATOM 2038 O O . GLU A 1 252 ? 10.549 10.626 -16.370 1.00 76.12 252 GLU A O 1
ATOM 2043 N N . VAL A 1 253 ? 9.752 8.941 -17.586 1.00 76.12 253 VAL A N 1
ATOM 2044 C CA . VAL A 1 253 ? 10.610 7.905 -16.973 1.00 76.12 253 VAL A CA 1
ATOM 2045 C C . VAL A 1 253 ? 11.852 7.555 -17.796 1.00 76.12 253 VAL A C 1
ATOM 2047 O O . VAL A 1 253 ? 12.642 6.702 -17.390 1.00 76.12 253 VAL A O 1
ATOM 2050 N N . THR A 1 254 ? 12.043 8.185 -18.957 1.00 76.12 254 THR A N 1
ATOM 2051 C CA . THR A 1 254 ? 13.142 7.898 -19.899 1.00 76.12 254 THR A CA 1
ATOM 2052 C C . THR A 1 254 ? 14.507 8.093 -19.250 1.00 76.12 254 THR A C 1
ATOM 2054 O O . THR A 1 254 ? 15.317 7.169 -19.238 1.00 76.12 254 THR A O 1
ATOM 2057 N N . ASN A 1 255 ? 14.732 9.239 -18.610 1.00 77.88 255 ASN A N 1
ATOM 2058 C CA . ASN A 1 255 ? 15.989 9.523 -17.914 1.00 77.88 255 ASN A CA 1
ATOM 2059 C C . ASN A 1 255 ? 16.206 8.591 -16.716 1.00 77.88 255 ASN A C 1
ATOM 2061 O O . ASN A 1 255 ? 17.307 8.077 -16.525 1.00 77.88 255 ASN A O 1
ATOM 2065 N N . MET A 1 256 ? 15.144 8.316 -15.950 1.00 78.69 256 MET A N 1
ATOM 2066 C CA . MET A 1 256 ? 15.201 7.407 -14.802 1.00 78.69 256 MET A CA 1
ATOM 2067 C C . MET A 1 256 ? 15.604 5.990 -15.231 1.00 78.69 256 MET A C 1
ATOM 2069 O O . MET A 1 256 ? 16.508 5.403 -14.643 1.00 78.69 256 MET A O 1
ATOM 2073 N N . GLY A 1 257 ? 14.993 5.457 -16.294 1.00 76.88 257 GLY A N 1
ATOM 2074 C CA . GLY A 1 257 ? 15.345 4.144 -16.841 1.00 76.88 257 GLY A CA 1
ATOM 2075 C C . GLY A 1 257 ? 16.779 4.089 -17.378 1.00 76.88 257 GLY A C 1
ATOM 2076 O O . GLY A 1 257 ? 17.510 3.140 -17.096 1.00 76.88 257 GLY A O 1
ATOM 2077 N N . LEU A 1 258 ? 17.219 5.130 -18.092 1.00 77.38 258 LEU A N 1
ATOM 2078 C CA . LEU A 1 258 ? 18.579 5.194 -18.636 1.00 77.38 258 LEU A CA 1
ATOM 2079 C C . LEU A 1 258 ? 19.650 5.210 -17.535 1.00 77.38 258 LEU A C 1
ATOM 2081 O O . LEU A 1 258 ? 20.647 4.492 -17.648 1.00 77.38 258 LEU A O 1
ATOM 2085 N N . HIS A 1 259 ? 19.439 5.967 -16.452 1.00 78.81 259 HIS A N 1
ATOM 2086 C CA . HIS A 1 259 ? 20.363 5.993 -15.312 1.00 78.81 259 HIS A CA 1
ATOM 2087 C C . HIS A 1 259 ? 20.499 4.625 -14.647 1.00 78.81 259 HIS A C 1
ATOM 2089 O O . HIS A 1 259 ? 21.601 4.229 -14.266 1.00 78.81 259 HIS A O 1
ATOM 2095 N N . LEU A 1 260 ? 19.396 3.884 -14.563 1.00 74.62 260 LEU A N 1
ATOM 2096 C CA . LEU A 1 260 ? 19.382 2.545 -13.993 1.00 74.62 260 LEU A CA 1
ATOM 2097 C C . LEU A 1 260 ? 20.174 1.573 -14.885 1.00 74.62 260 LEU A C 1
ATOM 2099 O O . LEU A 1 260 ? 21.027 0.844 -14.397 1.00 74.62 260 LEU A O 1
ATOM 2103 N N . THR A 1 261 ? 20.072 1.651 -16.212 1.00 70.94 261 THR A N 1
ATOM 2104 C CA . THR A 1 261 ? 20.764 0.728 -17.142 1.00 70.94 261 THR A CA 1
ATOM 2105 C C . THR A 1 261 ? 22.304 0.809 -17.224 1.00 70.94 261 THR A C 1
ATOM 2107 O O . THR A 1 261 ? 22.880 0.242 -18.147 1.00 70.94 261 THR A O 1
ATOM 2110 N N . SER A 1 262 ? 23.015 1.451 -16.288 1.00 68.56 262 SER A N 1
ATOM 2111 C CA . SER A 1 262 ? 24.486 1.664 -16.289 1.00 68.56 262 SER A CA 1
ATOM 2112 C C . SER A 1 262 ? 25.035 2.477 -17.476 1.00 68.56 262 SER A C 1
ATOM 2114 O O . SER A 1 262 ? 26.233 2.733 -17.562 1.00 68.56 262 SER A O 1
ATOM 2116 N N . VAL A 1 263 ? 24.154 2.980 -18.350 1.00 68.19 263 VAL A N 1
ATOM 2117 C CA . VAL A 1 263 ? 24.491 3.900 -19.452 1.00 68.19 263 VAL A CA 1
ATOM 2118 C C . VAL A 1 263 ? 25.109 5.194 -18.915 1.00 68.19 263 VAL A C 1
ATOM 2120 O O . VAL A 1 263 ? 25.935 5.805 -19.586 1.00 68.19 263 VAL A O 1
ATOM 2123 N N . GLY A 1 264 ? 24.776 5.570 -17.674 1.00 64.12 264 GLY A N 1
ATOM 2124 C CA . GLY A 1 264 ? 25.331 6.736 -16.982 1.00 64.12 264 GLY A CA 1
ATOM 2125 C C . GLY A 1 264 ? 26.858 6.735 -16.831 1.00 64.12 264 GLY A C 1
ATOM 2126 O O . GLY A 1 264 ? 27.439 7.800 -16.653 1.00 64.12 264 GLY A O 1
ATOM 2127 N N . SER A 1 265 ? 27.531 5.584 -16.963 1.00 72.38 265 SER A N 1
ATOM 2128 C CA . SER A 1 265 ? 29.000 5.525 -17.011 1.00 72.38 265 SER A CA 1
ATOM 2129 C C . SER A 1 265 ? 29.587 6.207 -18.255 1.00 72.38 265 SER A C 1
ATOM 2131 O O . SER A 1 265 ? 30.744 6.614 -18.240 1.00 72.38 265 SER A O 1
ATOM 2133 N N . HIS A 1 266 ? 28.789 6.379 -19.314 1.00 77.19 266 HIS A N 1
ATOM 2134 C CA . HIS A 1 266 ? 29.181 7.037 -20.556 1.00 77.19 266 HIS A CA 1
ATOM 2135 C C . HIS A 1 266 ? 28.343 8.304 -20.770 1.00 77.19 266 HIS A C 1
ATOM 2137 O O . HIS A 1 266 ? 27.305 8.276 -21.430 1.00 77.19 266 HIS A O 1
ATOM 2143 N N . SER A 1 267 ? 28.814 9.435 -20.237 1.00 78.75 267 SER A N 1
ATOM 2144 C CA . SER A 1 267 ? 28.071 10.708 -20.224 1.00 78.75 267 SER A CA 1
ATOM 2145 C C . SER A 1 267 ? 27.534 11.137 -21.607 1.00 78.75 267 SER A C 1
ATOM 2147 O O . SER A 1 267 ? 26.350 11.427 -21.757 1.00 78.75 267 SER A O 1
ATOM 2149 N N . ARG A 1 268 ? 28.354 11.061 -22.666 1.00 78.44 268 ARG A N 1
ATOM 2150 C CA . ARG A 1 268 ? 27.952 11.472 -24.031 1.00 78.44 268 ARG A CA 1
ATOM 2151 C C . ARG A 1 268 ? 26.941 10.527 -24.695 1.00 78.44 268 ARG A C 1
ATOM 2153 O O . ARG A 1 268 ? 26.072 10.961 -25.455 1.00 78.44 268 ARG A O 1
ATOM 2160 N N . LEU A 1 269 ? 27.036 9.228 -24.408 1.00 78.69 269 LEU A N 1
ATOM 2161 C CA . LEU A 1 269 ? 26.055 8.236 -24.862 1.00 78.69 269 LEU A CA 1
ATOM 2162 C C . LEU A 1 269 ? 24.723 8.424 -24.141 1.00 78.69 269 LEU A C 1
ATOM 2164 O O . LEU A 1 269 ? 23.665 8.335 -24.757 1.00 78.69 269 LEU A O 1
ATOM 2168 N N . PHE A 1 270 ? 24.778 8.728 -22.847 1.00 81.69 270 PHE A N 1
ATOM 2169 C CA . PHE A 1 270 ? 23.601 9.028 -22.053 1.00 81.69 270 PHE A CA 1
ATOM 2170 C C . PHE A 1 270 ? 22.872 10.276 -22.566 1.00 81.69 270 PHE A C 1
ATOM 2172 O O . PHE A 1 270 ? 21.667 10.209 -22.786 1.00 81.69 270 PHE A O 1
ATOM 2179 N N . GLU A 1 271 ? 23.579 11.382 -22.819 1.00 82.81 271 GLU A N 1
ATOM 2180 C CA . GLU A 1 271 ? 22.981 12.629 -23.327 1.00 82.81 271 GLU A CA 1
ATOM 2181 C C . GLU A 1 271 ? 22.312 12.441 -24.696 1.00 82.81 271 GLU A C 1
ATOM 2183 O O . GLU A 1 271 ? 21.171 12.863 -24.897 1.00 82.81 271 GLU A O 1
ATOM 2188 N N . SER A 1 272 ? 22.987 11.757 -25.625 1.00 81.88 272 SER A N 1
ATOM 2189 C CA . SER A 1 272 ? 22.440 11.483 -26.961 1.00 81.88 272 SER A CA 1
ATOM 2190 C C . SER A 1 272 ? 21.220 10.555 -26.910 1.00 81.88 272 SER A C 1
ATOM 2192 O O . SER A 1 272 ? 20.208 10.832 -27.554 1.00 81.88 272 SER A O 1
ATOM 2194 N N . LEU A 1 273 ? 21.257 9.489 -26.102 1.00 80.81 273 LEU A N 1
ATOM 2195 C CA . LEU A 1 273 ? 20.112 8.591 -25.911 1.00 80.81 273 LEU A CA 1
ATOM 2196 C C . LEU A 1 273 ?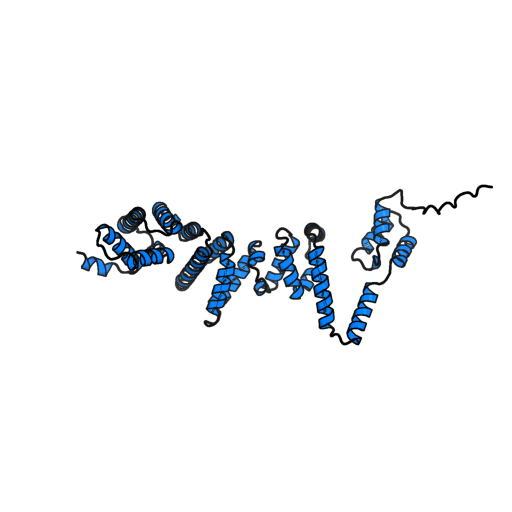 18.953 9.281 -25.181 1.00 80.81 273 LEU A C 1
ATOM 2198 O O . LEU A 1 273 ? 17.805 9.139 -25.595 1.00 80.81 273 LEU A O 1
ATOM 2202 N N . SER A 1 274 ? 19.237 10.060 -24.139 1.00 82.69 274 SER A N 1
ATOM 2203 C CA . SER A 1 274 ? 18.246 10.841 -23.392 1.00 82.69 274 SER A CA 1
ATOM 2204 C C . SER A 1 274 ? 17.537 11.851 -24.298 1.00 82.69 274 SER A C 1
ATOM 2206 O O . SER A 1 274 ? 16.306 11.880 -24.334 1.00 82.69 274 SER A O 1
ATOM 2208 N N . SER A 1 275 ? 18.285 12.614 -25.104 1.00 84.12 275 SER A N 1
ATOM 2209 C CA . SER A 1 275 ? 17.747 13.563 -26.092 1.00 84.12 275 SER A CA 1
ATOM 2210 C C . SER A 1 275 ? 16.811 12.881 -27.095 1.00 84.12 275 SER A C 1
ATOM 2212 O O . SER A 1 275 ? 15.693 13.346 -27.323 1.00 84.12 275 SER A O 1
ATOM 2214 N N . MET A 1 276 ? 17.223 11.746 -27.665 1.00 82.00 276 MET A N 1
ATOM 2215 C CA . MET A 1 276 ? 16.410 11.038 -28.659 1.00 82.00 276 MET A CA 1
ATOM 2216 C C . MET A 1 276 ? 15.155 10.394 -28.062 1.00 82.00 276 MET A C 1
ATOM 2218 O O . MET A 1 276 ? 14.088 10.450 -28.673 1.00 82.00 276 MET A O 1
ATOM 2222 N N . LEU A 1 277 ? 15.267 9.788 -26.876 1.00 80.50 277 LEU A N 1
ATOM 2223 C CA . LEU A 1 277 ? 14.157 9.076 -26.236 1.00 80.50 277 LEU A CA 1
ATOM 2224 C C . LEU A 1 277 ? 13.154 10.038 -25.589 1.00 80.50 277 LEU A C 1
ATOM 2226 O O . LEU A 1 277 ? 11.956 9.807 -25.682 1.00 80.50 277 LEU A O 1
ATOM 2230 N N . SER A 1 278 ? 13.607 11.142 -24.988 1.00 80.62 278 SER A N 1
ATOM 2231 C CA . SER A 1 278 ? 12.708 12.177 -24.446 1.00 80.62 278 SER A CA 1
ATOM 2232 C C . SER A 1 278 ? 11.903 12.883 -25.537 1.00 80.62 278 SER A C 1
ATOM 2234 O O . SER A 1 278 ? 10.726 13.175 -25.347 1.00 80.62 278 SER A O 1
ATOM 2236 N N . ARG A 1 279 ? 12.515 13.125 -26.702 1.00 81.06 279 ARG A N 1
ATOM 2237 C CA . ARG A 1 279 ? 11.852 13.755 -27.853 1.00 81.06 279 ARG A CA 1
ATOM 2238 C C . ARG A 1 279 ? 11.102 12.759 -28.732 1.00 81.06 279 ARG A C 1
ATOM 2240 O O . ARG A 1 279 ? 10.465 13.184 -29.696 1.00 81.06 279 ARG A O 1
ATOM 2247 N N . SER A 1 280 ? 11.201 11.457 -28.441 1.00 77.50 280 SER A N 1
ATOM 2248 C CA . SER A 1 280 ? 10.681 10.369 -29.279 1.00 77.50 280 SER A CA 1
ATOM 2249 C C . SER A 1 280 ? 11.025 10.556 -30.767 1.00 77.50 280 SER A C 1
ATOM 2251 O O . SER A 1 280 ? 10.186 10.371 -31.642 1.00 77.50 280 SER A O 1
ATOM 2253 N N . ALA A 1 281 ? 12.246 11.013 -31.064 1.00 78.81 281 ALA A N 1
ATOM 2254 C CA . ALA A 1 281 ? 12.660 11.387 -32.413 1.00 78.81 281 ALA A CA 1
ATOM 2255 C C . ALA A 1 281 ? 14.145 11.097 -32.634 1.00 78.81 281 ALA A C 1
ATOM 2257 O O . ALA A 1 281 ? 14.989 11.352 -31.775 1.00 78.81 281 ALA A O 1
ATOM 2258 N N . LEU A 1 282 ? 14.469 10.586 -33.821 1.00 76.88 282 LEU A N 1
ATOM 2259 C CA . LEU A 1 282 ? 15.837 10.241 -34.188 1.00 76.88 282 LEU A CA 1
ATOM 2260 C C . LEU A 1 282 ? 16.541 11.434 -34.842 1.00 76.88 282 LEU A C 1
ATOM 2262 O O . LEU A 1 282 ? 16.197 11.848 -35.952 1.00 76.88 282 LEU A O 1
ATOM 2266 N N . ASN A 1 283 ? 17.563 11.960 -34.166 1.00 80.94 283 ASN A N 1
ATOM 2267 C CA . ASN A 1 283 ? 18.367 13.072 -34.663 1.00 80.94 283 ASN A CA 1
ATOM 2268 C C . ASN A 1 283 ? 19.647 12.555 -35.347 1.00 80.94 283 ASN A C 1
ATOM 2270 O O . ASN A 1 283 ? 20.400 11.789 -34.742 1.00 80.94 283 ASN A O 1
ATOM 2274 N N . PRO A 1 284 ? 19.978 13.020 -36.568 1.00 73.62 284 PRO A N 1
ATOM 2275 C CA . PRO A 1 284 ? 21.203 12.613 -37.261 1.00 73.62 284 PRO A CA 1
ATOM 2276 C C . PRO A 1 284 ? 22.499 12.933 -36.497 1.00 73.62 284 PRO A C 1
ATOM 2278 O O . PRO A 1 284 ? 23.473 12.193 -36.617 1.00 73.62 284 PRO A O 1
ATOM 2281 N N . ALA A 1 285 ? 22.514 14.020 -35.717 1.00 77.56 285 ALA A N 1
ATOM 2282 C CA . ALA A 1 285 ? 23.661 14.408 -34.896 1.00 77.56 285 ALA A CA 1
ATOM 2283 C C . ALA A 1 285 ? 23.898 13.404 -33.756 1.00 77.56 285 ALA A C 1
ATOM 2285 O O . ALA A 1 285 ? 24.997 12.862 -33.641 1.00 77.56 285 ALA A O 1
ATOM 2286 N N . ASP A 1 286 ? 22.850 13.076 -33.000 1.00 79.69 286 ASP A N 1
ATOM 2287 C CA . ASP A 1 286 ? 22.902 12.127 -31.881 1.00 79.69 286 ASP A CA 1
ATOM 2288 C C . ASP A 1 286 ? 23.281 10.711 -32.358 1.00 79.69 286 ASP A C 1
ATOM 2290 O O . ASP A 1 286 ? 24.080 10.021 -31.728 1.00 79.69 286 ASP A O 1
ATOM 2294 N N . ILE A 1 287 ? 22.816 10.305 -33.544 1.00 76.00 287 ILE A N 1
ATOM 2295 C CA . ILE A 1 287 ? 23.186 9.017 -34.158 1.00 76.00 287 ILE A CA 1
ATOM 2296 C C . ILE A 1 287 ? 24.644 8.996 -34.621 1.00 76.00 287 ILE A C 1
ATOM 2298 O O . ILE A 1 287 ? 25.301 7.961 -34.522 1.00 76.00 287 ILE A O 1
ATOM 2302 N N . SER A 1 288 ? 25.182 10.124 -35.090 1.00 76.25 288 SER A N 1
ATOM 2303 C CA . SER A 1 288 ? 26.605 10.211 -35.435 1.00 76.25 288 SER A CA 1
ATOM 2304 C C . SER A 1 288 ? 27.510 10.090 -34.207 1.00 76.25 288 SER A C 1
ATOM 2306 O O . SER A 1 288 ? 28.583 9.496 -34.298 1.00 76.25 288 SER A O 1
ATOM 2308 N N . ILE A 1 289 ? 27.055 10.594 -33.055 1.00 79.44 289 ILE A N 1
ATOM 2309 C CA . ILE A 1 289 ? 27.737 10.456 -31.764 1.00 79.44 289 ILE A CA 1
ATOM 2310 C C . ILE A 1 289 ? 27.703 8.992 -31.316 1.00 79.44 289 ILE A C 1
ATOM 2312 O O . ILE A 1 289 ? 28.748 8.442 -30.977 1.00 79.44 289 ILE A O 1
ATOM 2316 N N . LEU A 1 290 ? 26.542 8.333 -31.402 1.00 75.56 290 LEU A N 1
ATOM 2317 C CA . LEU A 1 290 ? 26.425 6.900 -31.118 1.00 75.56 290 LEU A CA 1
ATOM 2318 C C . LEU A 1 290 ? 27.340 6.063 -32.013 1.00 75.56 290 LEU A C 1
ATOM 2320 O O . LEU A 1 290 ? 28.084 5.227 -31.516 1.00 75.56 290 LEU A O 1
ATOM 2324 N N . TYR A 1 291 ? 27.331 6.308 -33.323 1.00 73.81 291 TYR A N 1
ATOM 2325 C CA . TYR A 1 291 ? 28.174 5.572 -34.260 1.00 73.81 291 TYR A CA 1
ATOM 2326 C C . TYR A 1 291 ? 29.663 5.705 -33.929 1.00 73.81 291 TYR A C 1
ATOM 2328 O O . TYR A 1 291 ? 30.371 4.702 -33.919 1.00 73.81 291 TYR A O 1
ATOM 2336 N N . LYS A 1 292 ? 30.133 6.921 -33.619 1.00 79.56 292 LYS A N 1
ATOM 2337 C CA . LYS A 1 292 ? 31.529 7.158 -33.227 1.00 79.56 292 LYS A CA 1
ATOM 2338 C C . LYS A 1 292 ? 31.894 6.378 -31.972 1.00 79.56 292 LYS A C 1
ATOM 2340 O O . LYS A 1 292 ? 32.833 5.604 -32.012 1.00 79.56 292 LYS A O 1
ATOM 2345 N N . HIS A 1 293 ? 31.100 6.483 -30.912 1.00 74.31 293 HIS A N 1
ATOM 2346 C CA . HIS A 1 293 ? 31.371 5.775 -29.658 1.00 74.31 293 HIS A CA 1
ATOM 2347 C C . HIS A 1 293 ? 31.336 4.241 -29.795 1.00 74.31 293 HIS A C 1
ATOM 2349 O O . HIS A 1 293 ? 32.122 3.552 -29.162 1.00 74.31 293 HIS A O 1
ATOM 2355 N N . TYR A 1 294 ? 30.483 3.675 -30.656 1.00 72.94 294 TYR A N 1
ATOM 2356 C CA . TYR A 1 294 ? 30.466 2.223 -30.902 1.00 72.94 294 TYR A CA 1
ATOM 2357 C C . TYR A 1 294 ? 31.555 1.731 -31.876 1.00 72.94 294 TYR A C 1
ATOM 2359 O O . TYR A 1 294 ? 31.779 0.525 -31.956 1.00 72.94 294 TYR A O 1
ATOM 2367 N N . THR A 1 295 ? 32.210 2.632 -32.618 1.00 75.12 295 THR A N 1
ATOM 2368 C CA . THR A 1 295 ? 33.235 2.292 -33.626 1.00 75.12 295 THR A CA 1
ATOM 2369 C C . THR A 1 295 ? 34.656 2.646 -33.171 1.00 75.12 295 THR A C 1
ATOM 2371 O O . THR A 1 295 ? 35.600 1.964 -33.558 1.00 75.12 295 THR A O 1
ATOM 2374 N N . GLU A 1 296 ? 34.815 3.714 -32.385 1.00 73.50 296 GLU A N 1
ATOM 2375 C CA . GLU A 1 296 ? 36.104 4.310 -32.004 1.00 73.50 296 GLU A CA 1
ATOM 2376 C C . GLU A 1 296 ? 36.512 4.015 -30.546 1.00 73.50 296 GLU A C 1
ATOM 2378 O O . GLU A 1 296 ? 37.712 4.013 -30.272 1.00 73.50 296 GLU A O 1
ATOM 2383 N N . ASP A 1 297 ? 35.576 3.752 -29.617 1.00 69.50 297 ASP A N 1
ATOM 2384 C CA . ASP A 1 297 ? 35.919 3.486 -28.207 1.00 69.50 297 ASP A CA 1
ATOM 2385 C C . ASP A 1 297 ? 36.371 2.026 -27.988 1.00 69.50 297 ASP A C 1
ATOM 2387 O O . ASP A 1 297 ? 35.718 1.084 -28.445 1.00 69.50 297 ASP A O 1
ATOM 2391 N N . ASP A 1 298 ? 37.459 1.840 -27.227 1.00 56.94 298 ASP A N 1
ATOM 2392 C CA . ASP A 1 298 ? 37.983 0.535 -26.797 1.00 56.94 298 ASP A CA 1
ATOM 2393 C C . ASP A 1 298 ? 38.077 0.465 -25.254 1.00 56.94 298 ASP A C 1
ATOM 2395 O O . ASP A 1 298 ? 38.856 1.221 -24.660 1.00 56.94 298 ASP A O 1
ATOM 2399 N N . PRO A 1 299 ? 37.311 -0.408 -24.568 1.00 64.06 299 PRO A N 1
ATOM 2400 C CA . PRO A 1 299 ? 36.309 -1.328 -25.110 1.00 64.06 299 PRO A CA 1
ATOM 2401 C C . PRO A 1 299 ? 35.002 -0.611 -25.499 1.00 64.06 299 PRO A C 1
ATOM 2403 O O . PRO A 1 299 ? 34.593 0.333 -24.814 1.00 64.06 299 PRO A O 1
ATOM 2406 N N . PRO A 1 300 ? 34.293 -1.085 -26.542 1.00 67.31 300 PRO A N 1
ATOM 2407 C CA . PRO A 1 300 ? 33.040 -0.481 -26.959 1.00 67.31 300 PRO A CA 1
ATOM 2408 C C . PRO A 1 300 ? 31.970 -0.626 -25.868 1.00 67.31 300 PRO A C 1
ATOM 2410 O O . PRO A 1 300 ? 31.934 -1.632 -25.143 1.00 67.31 300 PRO A O 1
ATOM 2413 N N . PRO A 1 301 ? 31.051 0.347 -25.765 1.00 70.19 301 PRO A N 1
ATOM 2414 C CA . PRO A 1 301 ? 29.934 0.267 -24.838 1.00 70.19 301 PRO A CA 1
ATOM 2415 C C . PRO A 1 301 ? 29.094 -1.004 -25.091 1.00 70.19 301 PRO A C 1
ATOM 2417 O O . PRO A 1 301 ? 28.929 -1.436 -26.236 1.00 70.19 301 PRO A O 1
ATOM 2420 N N . PRO A 1 302 ? 28.515 -1.613 -24.040 1.00 71.56 302 PRO A N 1
ATOM 2421 C CA . PRO A 1 302 ? 27.644 -2.771 -24.179 1.00 71.56 302 PRO A CA 1
ATOM 2422 C C . PRO A 1 302 ? 26.519 -2.550 -25.199 1.00 71.56 302 PRO A C 1
ATOM 2424 O O . PRO A 1 302 ? 25.671 -1.677 -25.025 1.00 71.56 302 PRO A O 1
ATOM 2427 N N . VAL A 1 303 ? 26.422 -3.438 -26.199 1.00 68.88 303 VAL A N 1
ATOM 2428 C CA . VAL A 1 303 ? 25.344 -3.460 -27.222 1.00 68.88 303 VAL A CA 1
ATOM 2429 C C . VAL A 1 303 ? 23.944 -3.479 -26.592 1.00 68.88 303 VAL A C 1
ATOM 2431 O O . VAL A 1 303 ? 22.954 -3.029 -27.169 1.00 68.88 303 VAL A O 1
ATOM 2434 N N . GLN A 1 304 ? 23.867 -3.942 -25.348 1.00 67.81 304 GLN A N 1
ATOM 2435 C CA . GLN A 1 304 ? 22.674 -3.913 -24.522 1.00 67.81 304 GLN A CA 1
ATOM 2436 C C . GLN A 1 304 ? 22.070 -2.509 -24.360 1.00 67.81 304 GLN A C 1
ATOM 2438 O O . GLN A 1 304 ? 20.867 -2.416 -24.145 1.00 67.81 304 GLN A O 1
ATOM 2443 N N . PHE A 1 305 ? 22.841 -1.429 -24.466 1.00 70.75 305 PHE A N 1
ATOM 2444 C CA . PHE A 1 305 ? 22.302 -0.071 -24.345 1.00 70.75 305 PHE A CA 1
ATOM 2445 C C . PHE A 1 305 ? 21.475 0.337 -25.570 1.00 70.75 305 PHE A C 1
ATOM 2447 O O . PHE A 1 305 ? 20.494 1.070 -25.448 1.00 70.75 305 PHE A O 1
ATOM 2454 N N . LEU A 1 306 ? 21.817 -0.196 -26.746 1.00 70.12 306 LEU A N 1
ATOM 2455 C CA . LEU A 1 306 ? 21.073 0.047 -27.979 1.00 70.12 306 LEU A CA 1
ATOM 2456 C C . LEU A 1 306 ? 19.783 -0.783 -28.037 1.00 70.12 306 LEU A C 1
ATOM 2458 O O . LEU A 1 306 ? 18.786 -0.318 -28.577 1.00 70.12 306 LEU A O 1
ATOM 2462 N N . GLN A 1 307 ? 19.746 -1.966 -27.417 1.00 69.44 307 GLN A N 1
ATOM 2463 C CA . GLN A 1 307 ? 18.590 -2.883 -27.407 1.00 69.44 307 GLN A CA 1
ATOM 2464 C C . GLN A 1 307 ? 17.416 -2.420 -26.516 1.00 69.44 307 GLN A C 1
ATOM 2466 O O . GLN A 1 307 ? 16.776 -3.218 -25.823 1.00 69.44 307 GLN A O 1
ATOM 2471 N N . THR A 1 308 ? 17.133 -1.122 -26.508 1.00 72.44 308 THR A N 1
ATOM 2472 C CA . THR A 1 308 ? 15.961 -0.544 -25.859 1.00 72.44 308 THR A CA 1
ATOM 2473 C C . THR A 1 308 ? 14.784 -0.604 -26.843 1.00 72.44 308 THR A C 1
ATOM 2475 O O . THR A 1 308 ? 14.897 -0.075 -27.949 1.00 72.44 308 THR A O 1
ATOM 2478 N N . PRO A 1 309 ? 13.638 -1.212 -26.485 1.00 71.06 309 PRO A N 1
ATOM 2479 C CA . PRO A 1 309 ? 12.513 -1.410 -27.404 1.00 71.06 309 PRO A CA 1
ATOM 2480 C C . PRO A 1 309 ? 11.917 -0.090 -27.892 1.00 71.06 309 PRO A C 1
ATOM 2482 O O . PRO A 1 309 ? 11.466 -0.013 -29.028 1.00 71.06 309 PRO A O 1
ATOM 2485 N N . HIS A 1 310 ? 11.973 0.967 -27.075 1.00 73.38 310 HIS A N 1
ATOM 2486 C CA . HIS A 1 310 ? 11.552 2.302 -27.492 1.00 73.38 310 HIS A CA 1
ATOM 2487 C C . HIS A 1 310 ? 12.435 2.846 -28.628 1.00 73.38 310 HIS A C 1
ATOM 2489 O O . HIS A 1 310 ? 11.918 3.305 -29.642 1.00 73.38 310 HIS A O 1
ATOM 2495 N N . LEU A 1 311 ? 13.762 2.697 -28.518 1.00 74.12 311 LEU A N 1
ATOM 2496 C CA . LEU A 1 311 ? 14.701 3.086 -29.573 1.00 74.12 311 LEU A CA 1
ATOM 2497 C C . LEU A 1 311 ? 14.488 2.255 -30.849 1.00 74.12 311 LEU A C 1
ATOM 2499 O O . LEU A 1 311 ? 14.437 2.806 -31.945 1.00 74.12 311 LEU A O 1
ATOM 2503 N N . LEU A 1 312 ? 14.319 0.936 -30.706 1.00 73.31 312 LEU A N 1
ATOM 2504 C CA . LEU A 1 312 ? 14.016 0.025 -31.815 1.00 73.31 312 LEU A CA 1
ATOM 2505 C C . LEU A 1 312 ? 12.701 0.378 -32.522 1.00 73.31 312 LEU A C 1
ATOM 2507 O O . LEU A 1 312 ? 12.647 0.327 -33.748 1.00 73.31 312 LEU A O 1
ATOM 2511 N N . GLY A 1 313 ? 11.668 0.762 -31.770 1.00 71.00 313 GLY A N 1
ATOM 2512 C CA . GLY A 1 313 ? 10.396 1.235 -32.315 1.00 71.00 313 GLY A CA 1
ATOM 2513 C C . GLY A 1 313 ? 10.569 2.489 -33.171 1.00 71.00 313 GLY A C 1
ATOM 2514 O O . GLY A 1 313 ? 10.102 2.515 -34.306 1.00 71.00 313 GLY A O 1
ATOM 2515 N N . LEU A 1 314 ? 11.335 3.473 -32.685 1.00 73.75 314 LEU A N 1
ATOM 2516 C CA . LEU A 1 314 ? 11.654 4.687 -33.446 1.00 73.75 314 LEU A CA 1
ATOM 2517 C C . LEU A 1 314 ? 12.426 4.376 -34.735 1.00 73.75 314 LEU A C 1
ATOM 2519 O O . LEU A 1 314 ? 12.145 4.955 -35.785 1.00 73.75 314 LEU A O 1
ATOM 2523 N N . TYR A 1 315 ? 13.383 3.443 -34.680 1.00 70.19 315 TYR A N 1
ATOM 2524 C CA . TYR A 1 315 ? 14.069 2.971 -35.884 1.00 70.19 315 TYR A CA 1
ATOM 2525 C C . TYR A 1 315 ? 13.092 2.276 -36.836 1.00 70.19 315 TYR A C 1
ATOM 2527 O O . TYR A 1 315 ? 13.120 2.550 -38.032 1.00 70.19 315 TYR A O 1
ATOM 2535 N N . GLY A 1 316 ? 12.202 1.425 -36.321 1.00 66.38 316 GLY A N 1
ATOM 2536 C CA . GLY A 1 316 ? 11.156 0.759 -37.093 1.00 66.38 316 GLY A CA 1
ATOM 2537 C C . GLY A 1 316 ? 10.268 1.750 -37.841 1.00 66.38 316 GLY A C 1
ATOM 2538 O O . GLY A 1 316 ? 10.138 1.640 -39.057 1.00 66.38 316 GLY A O 1
ATOM 2539 N N . GLU A 1 317 ? 9.732 2.760 -37.155 1.00 66.88 317 GLU A N 1
ATOM 2540 C CA . GLU A 1 317 ? 8.926 3.822 -37.770 1.00 66.88 317 GLU A CA 1
ATOM 2541 C C . GLU A 1 317 ? 9.714 4.589 -38.836 1.00 66.88 317 GLU A C 1
ATOM 2543 O O . GLU A 1 317 ? 9.230 4.778 -39.953 1.00 66.88 317 GLU A O 1
ATOM 2548 N N . TYR A 1 318 ? 10.960 4.969 -38.540 1.00 65.44 318 TYR A N 1
ATOM 2549 C CA . TYR A 1 318 ? 11.804 5.700 -39.482 1.00 65.44 318 TYR A CA 1
ATOM 2550 C C . TYR A 1 318 ? 12.136 4.880 -40.740 1.00 65.44 318 TYR A C 1
ATOM 2552 O O . TYR A 1 318 ? 12.108 5.412 -41.852 1.00 65.44 318 TYR A O 1
ATOM 2560 N N . PHE A 1 319 ? 12.423 3.584 -40.591 1.00 62.94 319 PHE A N 1
ATOM 2561 C CA . PHE A 1 319 ? 12.766 2.698 -41.705 1.00 62.94 319 PHE A CA 1
ATOM 2562 C C . PHE A 1 319 ? 11.551 2.244 -42.524 1.00 62.94 319 PHE A C 1
ATOM 2564 O O . PHE A 1 319 ? 11.691 2.068 -43.735 1.00 62.94 319 PHE A O 1
ATOM 2571 N N . TRP A 1 320 ? 10.373 2.078 -41.911 1.00 57.50 320 TRP A N 1
ATOM 2572 C CA . TRP A 1 320 ? 9.160 1.646 -42.616 1.00 57.50 320 TRP A CA 1
ATOM 2573 C C . TRP A 1 320 ? 8.366 2.793 -43.257 1.00 57.50 320 TRP A C 1
ATOM 2575 O O . TRP A 1 320 ? 7.821 2.604 -44.344 1.00 57.50 320 TRP A O 1
ATOM 2585 N N . PHE A 1 321 ? 8.297 3.981 -42.639 1.00 47.78 321 PHE A N 1
ATOM 2586 C CA . PHE A 1 321 ? 7.486 5.094 -43.164 1.00 47.78 321 PHE A CA 1
ATOM 2587 C C . PHE A 1 321 ? 8.237 6.028 -44.122 1.00 47.78 321 PHE A C 1
ATOM 2589 O O . PHE A 1 321 ? 7.621 6.617 -45.017 1.00 47.78 321 PHE A O 1
ATOM 2596 N N . VAL A 1 322 ? 9.559 6.181 -43.996 1.00 48.31 322 VAL A N 1
ATOM 2597 C CA . VAL A 1 322 ? 10.320 7.069 -44.888 1.00 48.31 322 VAL A CA 1
ATOM 2598 C C . VAL A 1 322 ? 10.659 6.320 -46.176 1.00 48.31 322 VAL A C 1
ATOM 2600 O O . VAL A 1 322 ? 11.635 5.571 -46.227 1.00 48.31 322 VAL A O 1
ATOM 2603 N N . LYS A 1 323 ? 9.874 6.563 -47.241 1.00 39.56 323 LYS A N 1
ATOM 2604 C CA . LYS A 1 323 ? 10.161 6.134 -48.627 1.00 39.56 323 LYS A CA 1
ATOM 2605 C C . LYS A 1 323 ? 11.672 6.127 -48.899 1.00 39.56 323 LYS A C 1
ATOM 2607 O O . LYS A 1 323 ? 12.353 7.137 -48.694 1.00 39.56 323 LYS A O 1
ATOM 2612 N N . PHE A 1 324 ? 12.175 4.984 -49.369 1.00 44.12 324 PHE A N 1
ATOM 2613 C CA . PHE A 1 324 ? 13.564 4.736 -49.766 1.00 44.12 324 PHE A CA 1
ATOM 2614 C C . PHE A 1 324 ? 14.084 5.812 -50.737 1.00 44.12 324 PHE A C 1
ATOM 2616 O O . PHE A 1 324 ? 14.027 5.673 -51.951 1.00 44.12 324 PHE A O 1
ATOM 2623 N N . SER A 1 325 ? 14.617 6.905 -50.195 1.00 35.91 325 SER A N 1
ATOM 2624 C CA . SER A 1 325 ? 15.484 7.828 -50.923 1.00 35.91 325 SER A CA 1
ATOM 2625 C C . SER A 1 325 ? 16.880 7.703 -50.321 1.00 35.91 325 SER A C 1
ATOM 2627 O O . SER A 1 325 ? 17.092 8.057 -49.155 1.00 35.91 325 SER A O 1
ATOM 2629 N N . CYS A 1 326 ? 17.803 7.113 -51.082 1.00 38.31 326 CYS A N 1
ATOM 2630 C CA . CYS A 1 326 ? 19.198 6.898 -50.702 1.00 38.31 326 CYS A CA 1
ATOM 2631 C C . CYS A 1 326 ? 19.915 8.243 -50.522 1.00 38.31 326 CYS A C 1
ATOM 2633 O O . CYS A 1 326 ? 20.123 8.978 -51.484 1.00 38.31 326 CYS A O 1
ATOM 2635 N N . ARG A 1 327 ? 20.308 8.558 -49.284 1.00 38.69 327 ARG A N 1
ATOM 2636 C CA . ARG A 1 327 ? 21.326 9.571 -48.973 1.00 38.69 327 ARG A CA 1
ATOM 2637 C C . ARG A 1 327 ? 22.480 8.877 -48.236 1.00 38.69 327 ARG A C 1
ATOM 2639 O O . ARG A 1 327 ? 22.200 7.967 -47.457 1.00 38.69 327 ARG A O 1
ATOM 2646 N N . PRO A 1 328 ? 23.743 9.298 -48.434 1.00 43.47 328 PRO A N 1
ATOM 2647 C CA . PRO A 1 328 ? 24.931 8.643 -47.864 1.00 43.47 328 PRO A CA 1
ATOM 2648 C C . PRO A 1 328 ? 24.947 8.613 -46.327 1.00 43.47 328 PRO A C 1
ATOM 2650 O O . PRO A 1 328 ? 25.557 7.734 -45.730 1.00 43.47 328 PRO A O 1
ATOM 2653 N N . THR A 1 329 ? 24.187 9.493 -45.670 1.00 45.38 329 THR A N 1
ATOM 2654 C CA . THR A 1 329 ? 23.963 9.460 -44.221 1.00 45.38 329 THR A CA 1
ATOM 2655 C C . THR A 1 329 ? 23.216 8.215 -43.738 1.00 45.38 329 THR A C 1
ATOM 2657 O O . THR A 1 329 ? 23.344 7.896 -42.566 1.00 45.38 329 THR A O 1
ATOM 2660 N N . LYS A 1 330 ? 22.488 7.477 -44.593 1.00 48.41 330 LYS A N 1
ATOM 2661 C CA . LYS A 1 330 ? 21.711 6.281 -44.205 1.00 48.41 330 LYS A CA 1
ATOM 2662 C C . LYS A 1 330 ? 22.550 5.015 -43.983 1.00 48.41 330 LYS A C 1
ATOM 2664 O O . LYS A 1 330 ? 22.036 4.085 -43.374 1.00 48.41 330 LYS A O 1
ATOM 2669 N N . ILE A 1 331 ? 23.818 4.978 -44.409 1.00 51.59 331 ILE A N 1
ATOM 2670 C CA . ILE A 1 331 ? 24.727 3.846 -44.127 1.00 51.59 331 ILE A CA 1
ATOM 2671 C C . ILE A 1 331 ? 24.996 3.752 -42.621 1.00 51.59 331 ILE A C 1
ATOM 2673 O O . ILE A 1 331 ? 24.966 2.663 -42.063 1.00 51.59 331 ILE A O 1
ATOM 2677 N N . LEU A 1 332 ? 25.134 4.901 -41.951 1.00 52.97 332 LEU A N 1
ATOM 2678 C CA . LEU A 1 332 ? 25.289 4.991 -40.496 1.00 52.97 332 LEU A CA 1
ATOM 2679 C C . LEU A 1 332 ? 24.090 4.388 -39.748 1.00 52.97 332 LEU A C 1
ATOM 2681 O O . LEU A 1 332 ? 24.260 3.673 -38.769 1.00 52.97 332 LEU A O 1
ATOM 2685 N N . TRP A 1 333 ? 22.882 4.653 -40.252 1.00 49.97 333 TRP A N 1
ATOM 2686 C CA . TRP A 1 333 ? 21.620 4.169 -39.684 1.00 49.97 333 TRP A CA 1
ATOM 2687 C C . TRP A 1 333 ? 21.439 2.676 -39.927 1.00 49.97 333 TRP A C 1
ATOM 2689 O O . TRP A 1 333 ? 20.909 1.964 -39.079 1.00 49.97 333 TRP A O 1
ATOM 2699 N N . TYR A 1 334 ? 21.883 2.200 -41.091 1.00 51.97 334 TYR A N 1
ATOM 2700 C CA . TYR A 1 334 ? 21.905 0.780 -41.405 1.00 51.97 334 TYR A CA 1
ATOM 2701 C C . TYR A 1 334 ? 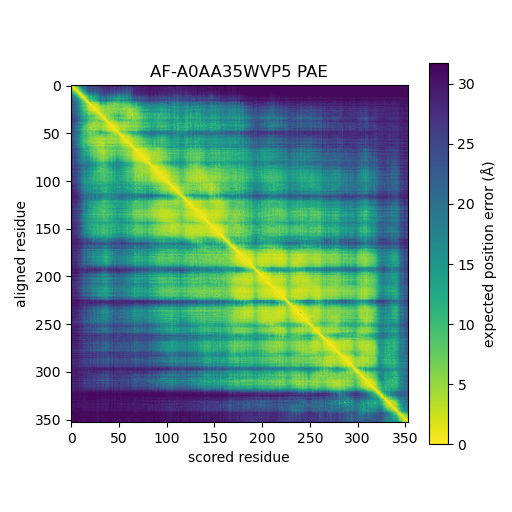22.907 0.049 -40.510 1.00 51.97 334 TYR A C 1
ATOM 2703 O O . TYR A 1 334 ? 22.571 -1.003 -39.990 1.00 51.97 334 TYR A O 1
ATOM 2711 N N . TYR A 1 335 ? 24.084 0.636 -40.263 1.00 53.41 335 TYR A N 1
ATOM 2712 C CA . TYR A 1 335 ? 25.138 0.066 -39.424 1.00 53.41 335 TYR A CA 1
ATOM 2713 C C . TYR A 1 335 ? 24.715 -0.036 -37.950 1.00 53.41 335 TYR A C 1
ATOM 2715 O O . TYR A 1 335 ? 24.842 -1.102 -37.346 1.00 53.41 335 TYR A O 1
ATOM 2723 N N . THR A 1 336 ? 24.120 1.023 -37.383 1.00 51.53 336 THR A N 1
ATOM 2724 C CA . THR A 1 336 ? 23.543 0.977 -36.027 1.00 51.53 336 THR A CA 1
ATOM 2725 C C . THR A 1 336 ? 22.348 0.021 -35.956 1.00 51.53 336 THR A C 1
ATOM 2727 O O . THR A 1 336 ? 22.252 -0.755 -35.008 1.00 51.53 336 THR A O 1
ATOM 2730 N N . GLY A 1 337 ? 21.492 -0.007 -36.985 1.00 48.72 337 GLY A N 1
ATOM 2731 C CA . GLY A 1 337 ? 20.385 -0.961 -37.139 1.00 48.72 337 GLY A CA 1
ATOM 2732 C C . GLY A 1 337 ? 20.823 -2.430 -37.249 1.00 48.72 337 GLY A C 1
ATOM 2733 O O . GLY A 1 337 ? 20.167 -3.313 -36.698 1.00 48.72 337 GLY A O 1
ATOM 2734 N N . THR A 1 338 ? 21.953 -2.716 -37.900 1.00 51.72 338 THR A N 1
ATOM 2735 C CA . THR A 1 338 ? 22.528 -4.068 -37.977 1.00 51.72 338 THR A CA 1
ATOM 2736 C C . THR A 1 338 ? 23.227 -4.474 -36.683 1.00 51.72 338 THR A C 1
ATOM 2738 O O . THR A 1 338 ? 23.055 -5.612 -36.258 1.00 51.72 338 THR A O 1
ATOM 2741 N N . HIS A 1 339 ? 23.916 -3.548 -36.002 1.00 50.34 339 HIS A N 1
ATOM 2742 C CA . HIS A 1 339 ? 24.437 -3.757 -34.640 1.00 50.34 339 HIS A CA 1
ATOM 2743 C C . HIS A 1 339 ? 23.321 -4.049 -33.622 1.00 50.34 339 HIS A C 1
ATOM 2745 O O . HIS A 1 339 ? 23.533 -4.781 -32.659 1.00 50.34 339 HIS A O 1
ATOM 2751 N N . LEU A 1 340 ? 22.125 -3.491 -33.842 1.00 49.94 340 LEU A N 1
ATOM 2752 C CA . LEU A 1 340 ? 20.927 -3.722 -33.032 1.00 49.94 340 LEU A CA 1
ATOM 2753 C C . LEU A 1 340 ? 20.335 -5.134 -33.205 1.00 49.94 340 LEU A C 1
ATOM 2755 O O . LEU A 1 340 ? 19.752 -5.649 -32.251 1.00 49.94 340 LEU A O 1
ATOM 2759 N N . MET A 1 341 ? 20.473 -5.754 -34.386 1.00 43.09 341 MET A N 1
ATOM 2760 C CA . MET A 1 341 ? 19.854 -7.052 -34.710 1.00 43.09 341 MET A CA 1
ATOM 2761 C C . MET A 1 341 ? 20.814 -8.255 -34.734 1.00 43.09 341 MET A C 1
ATOM 2763 O O . MET A 1 341 ? 20.353 -9.377 -34.537 1.00 43.09 341 MET A O 1
ATOM 2767 N N . PHE A 1 342 ? 22.119 -8.068 -34.965 1.00 43.47 342 PHE A N 1
ATOM 2768 C CA . PHE A 1 342 ? 23.068 -9.171 -35.166 1.00 43.47 342 PHE A CA 1
ATOM 2769 C C . PHE A 1 342 ? 24.284 -9.064 -34.234 1.00 43.47 342 PHE A C 1
ATOM 2771 O O . PHE A 1 342 ? 24.990 -8.060 -34.223 1.00 43.47 342 PHE A O 1
AT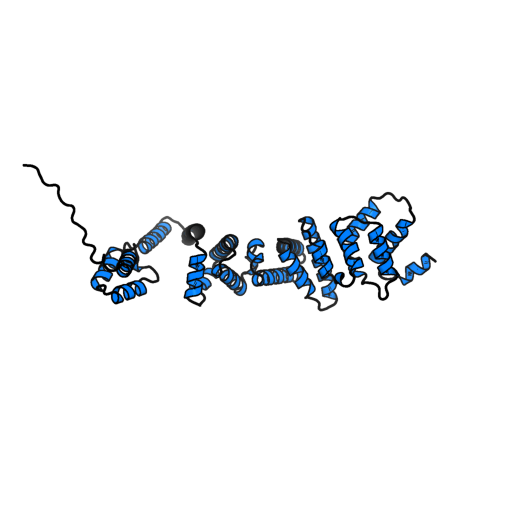OM 2778 N N . ILE A 1 343 ? 24.524 -10.127 -33.455 1.00 42.75 343 ILE A N 1
ATOM 2779 C CA . ILE A 1 343 ? 25.621 -10.235 -32.474 1.00 42.75 343 ILE A CA 1
ATOM 2780 C C . ILE A 1 343 ? 26.961 -10.623 -33.135 1.00 42.75 343 ILE A C 1
ATOM 2782 O O . ILE A 1 343 ? 28.013 -10.307 -32.591 1.00 42.75 343 ILE A O 1
ATOM 2786 N N . ASP A 1 344 ? 26.959 -11.237 -34.322 1.00 35.06 344 ASP A N 1
ATOM 2787 C CA . ASP A 1 344 ? 28.181 -11.752 -34.957 1.00 35.06 344 ASP A CA 1
ATOM 2788 C C . ASP A 1 344 ? 28.651 -10.900 -36.144 1.00 35.06 344 ASP A C 1
ATOM 2790 O O . ASP A 1 344 ? 28.175 -11.016 -37.277 1.00 35.06 344 ASP A O 1
ATOM 2794 N N . PHE A 1 345 ? 29.647 -10.051 -35.883 1.00 40.53 345 PHE A N 1
ATOM 2795 C CA . PHE A 1 345 ? 30.246 -9.140 -36.864 1.00 40.53 345 PHE A CA 1
ATOM 2796 C C . PHE A 1 345 ? 31.251 -9.797 -37.823 1.00 40.53 345 PHE A C 1
ATOM 2798 O O . PHE A 1 345 ? 31.647 -9.194 -38.823 1.00 40.53 345 PHE A O 1
ATOM 2805 N N . SER A 1 346 ? 31.625 -11.054 -37.579 1.00 34.41 346 SER A N 1
ATOM 2806 C CA . SER A 1 346 ? 32.573 -11.813 -38.407 1.00 34.41 346 SER A CA 1
ATOM 2807 C C . SER A 1 346 ? 32.078 -12.008 -39.845 1.00 34.41 346 SER A C 1
ATOM 2809 O O . SER A 1 346 ? 32.874 -12.113 -40.773 1.00 34.41 346 SER A O 1
ATOM 2811 N N . CYS A 1 347 ? 30.757 -12.049 -40.048 1.00 31.78 347 CYS A N 1
ATOM 2812 C CA . CYS A 1 347 ? 30.159 -12.406 -41.334 1.00 31.78 347 CYS A CA 1
ATOM 2813 C C . CYS A 1 347 ? 29.843 -11.194 -42.232 1.00 31.78 347 CYS A C 1
ATOM 2815 O O . CYS A 1 347 ? 29.740 -11.339 -43.448 1.00 31.78 347 CYS A O 1
ATOM 2817 N N . ILE A 1 348 ? 29.700 -9.991 -41.660 1.00 36.91 348 ILE A N 1
ATOM 2818 C CA . ILE A 1 348 ? 29.297 -8.786 -42.412 1.00 36.91 348 ILE A CA 1
ATOM 2819 C C . ILE A 1 348 ? 30.514 -8.021 -42.947 1.00 36.91 348 ILE A C 1
ATOM 2821 O O . ILE A 1 348 ? 30.443 -7.475 -44.048 1.00 36.91 348 ILE A O 1
ATOM 2825 N N . ARG A 1 349 ? 31.655 -8.059 -42.241 1.00 34.03 349 ARG A N 1
ATOM 2826 C CA . ARG A 1 349 ? 32.912 -7.444 -42.707 1.00 34.03 349 ARG A CA 1
ATOM 2827 C C . ARG A 1 349 ? 33.350 -7.978 -44.078 1.00 34.03 349 ARG A C 1
ATOM 2829 O O . ARG A 1 349 ? 33.804 -7.210 -44.910 1.00 34.03 349 ARG A O 1
ATOM 2836 N N . ALA A 1 350 ? 33.104 -9.261 -44.349 1.00 34.91 350 ALA A N 1
ATOM 2837 C CA . ALA A 1 350 ? 33.443 -9.916 -45.614 1.00 34.91 350 ALA A CA 1
ATOM 2838 C C . ALA A 1 350 ? 32.532 -9.549 -46.806 1.00 34.91 350 ALA A C 1
ATOM 2840 O O . ALA A 1 350 ? 32.765 -10.029 -47.910 1.00 34.91 350 ALA A O 1
ATOM 2841 N N . LYS A 1 351 ? 31.462 -8.768 -46.600 1.00 33.75 351 LYS A N 1
ATOM 2842 C CA . LYS A 1 351 ? 30.521 -8.377 -47.668 1.00 33.75 351 LYS A CA 1
ATOM 2843 C C . LYS A 1 351 ? 30.605 -6.906 -48.076 1.00 33.75 351 LYS A C 1
ATOM 2845 O O . LYS A 1 351 ? 29.918 -6.527 -49.022 1.00 33.75 351 LYS A O 1
ATOM 2850 N N . PHE A 1 352 ? 31.375 -6.093 -47.354 1.00 36.91 352 PHE A N 1
ATOM 2851 C CA . PHE A 1 352 ? 31.492 -4.650 -47.592 1.00 36.91 352 PHE A CA 1
ATOM 2852 C C . PHE A 1 352 ? 32.934 -4.155 -47.818 1.00 36.91 352 PHE A C 1
ATOM 2854 O O . PHE A 1 352 ? 33.109 -2.964 -48.072 1.00 36.91 352 PHE A O 1
ATOM 2861 N N . GLU A 1 353 ? 33.929 -5.047 -47.775 1.00 33.53 353 GLU A N 1
ATOM 2862 C CA . GLU A 1 353 ? 35.182 -4.920 -48.545 1.00 33.53 353 GLU A CA 1
ATOM 2863 C C . GLU A 1 353 ? 34.989 -5.608 -49.902 1.00 33.53 353 GLU A C 1
ATOM 2865 O O . GLU A 1 353 ? 35.457 -5.043 -50.917 1.00 33.53 353 GLU A O 1
#

pLDDT: mean 72.75, std 13.55, range [31.78, 88.69]